Protein AF-A0A8T2NV46-F1 (afdb_monomer)

Mean predicted aligned error: 17.19 Å

Organism: NCBI:txid121402

Secondary structure (DSSP, 8-state):
-----------------------------------HHHHHHS-TT--HHHHHHHHHHS-SSTTTSPPHHHHHTSGGGHHHHHHIIIII-SS-EEETTEEEPPS-SSPPPSS---THHHHT---HHHHHHHHHHHHHHHHHS-PPP----TTSTTHHHHHTSTT--TT-PPPPS----

Sequence (177 aa):
CHRGRLKSPLPPSPGGDSPTRCHQGDAEQARTSPSLPVLYTLSSQATHEAVHLLCRMLVFDPSKRISAKDALAHPYLDEGRLRYHTCMCKCCYTTSSGRVYTSDFEPVTSSKFDDSFEKNLTSVRQVKEIIHQFILEQQKGSRVPLCINPQSAAFKSFISSTVAQPSEMPPSPLVWE

Structure (mmCIF, N/CA/C/O backbone):
data_AF-A0A8T2NV46-F1
#
_entry.id   AF-A0A8T2NV46-F1
#
loop_
_atom_site.group_PDB
_atom_site.id
_atom_site.type_symbol
_atom_site.label_atom_id
_atom_site.label_alt_id
_atom_site.label_comp_id
_atom_site.label_asym_id
_atom_site.label_entity_id
_atom_site.label_seq_id
_atom_site.pdbx_PDB_ins_code
_atom_site.Cartn_x
_atom_site.Cartn_y
_atom_site.Cartn_z
_atom_site.occupancy
_atom_site.B_iso_or_equiv
_atom_site.auth_seq_id
_atom_site.auth_comp_id
_atom_site.auth_asym_id
_atom_site.auth_atom_id
_atom_site.pdbx_PDB_model_num
ATOM 1 N N . CYS A 1 1 ? -12.359 -83.231 -51.077 1.00 36.22 1 CYS A N 1
ATOM 2 C CA . CYS A 1 1 ? -11.796 -84.471 -50.488 1.00 36.22 1 CYS A CA 1
ATOM 3 C C . CYS A 1 1 ? -11.479 -84.256 -49.002 1.00 36.22 1 CYS A C 1
ATOM 5 O O . CYS A 1 1 ? -11.518 -83.112 -48.583 1.00 36.22 1 CYS A O 1
ATOM 7 N N . HIS A 1 2 ? -11.258 -85.341 -48.240 1.00 33.97 2 HIS A N 1
ATOM 8 C CA . HIS A 1 2 ? -10.829 -85.457 -46.820 1.00 33.97 2 HIS A CA 1
ATOM 9 C C . HIS A 1 2 ? -10.775 -84.171 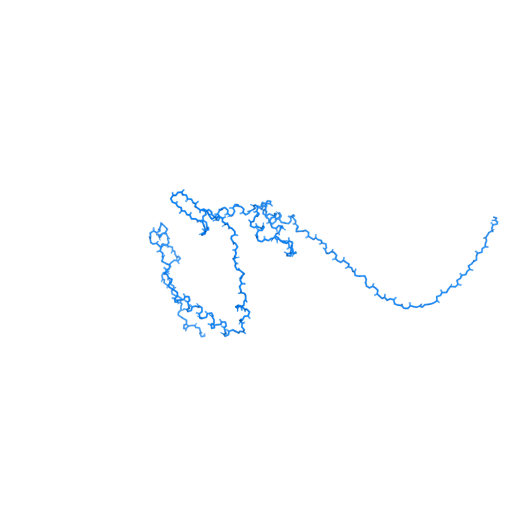-45.956 1.00 33.97 2 HIS A C 1
ATOM 11 O O . HIS A 1 2 ? -9.973 -83.284 -46.207 1.00 33.97 2 HIS A O 1
ATOM 17 N N . ARG A 1 3 ? -11.652 -83.984 -44.956 1.00 34.12 3 ARG A N 1
ATOM 18 C CA . ARG A 1 3 ? -11.739 -84.668 -43.633 1.00 34.12 3 ARG A CA 1
ATOM 19 C C . ARG A 1 3 ? -10.513 -84.476 -42.715 1.00 34.12 3 ARG A C 1
ATOM 21 O O . ARG A 1 3 ? -9.554 -85.230 -42.807 1.00 34.12 3 ARG A O 1
ATOM 28 N N . GLY A 1 4 ? -10.683 -83.613 -41.711 1.00 34.09 4 GLY A N 1
ATOM 29 C CA . GLY A 1 4 ? -10.020 -83.629 -40.397 1.00 34.09 4 GLY A CA 1
ATOM 30 C C . GLY A 1 4 ? -11.022 -83.106 -39.351 1.00 34.09 4 GLY A C 1
ATOM 31 O O . GLY A 1 4 ? -11.813 -82.224 -39.680 1.00 34.09 4 GLY A O 1
ATOM 32 N N . ARG A 1 5 ? -11.115 -83.707 -38.152 1.00 38.19 5 ARG A N 1
ATOM 33 C CA . ARG A 1 5 ? -12.244 -83.485 -37.214 1.00 38.19 5 ARG A CA 1
ATOM 34 C C . ARG A 1 5 ? -11.889 -83.854 -35.770 1.00 38.19 5 ARG A C 1
ATOM 36 O O . ARG A 1 5 ? -11.514 -84.999 -35.566 1.00 38.19 5 ARG A O 1
ATOM 43 N N . LEU A 1 6 ? -12.160 -82.964 -34.806 1.00 35.12 6 LEU A N 1
ATOM 44 C CA . LEU A 1 6 ? -12.569 -83.201 -33.396 1.00 35.12 6 LEU A CA 1
ATOM 45 C C . LEU A 1 6 ? -12.915 -81.809 -32.799 1.00 35.12 6 LEU A C 1
ATOM 47 O O . LEU A 1 6 ? -12.126 -80.891 -32.970 1.00 35.12 6 LEU A O 1
ATOM 51 N N . LYS A 1 7 ? -14.162 -81.482 -32.418 1.00 36.31 7 LYS A N 1
ATOM 52 C CA . LYS A 1 7 ? -14.981 -81.841 -31.227 1.00 36.31 7 LYS A CA 1
ATOM 53 C C . LYS A 1 7 ? -14.588 -81.097 -29.928 1.00 36.31 7 LYS A C 1
ATOM 55 O O . LYS A 1 7 ? -13.436 -81.123 -29.527 1.00 36.31 7 LYS A O 1
ATOM 60 N N . SER A 1 8 ? -15.586 -80.468 -29.297 1.00 38.41 8 SER A N 1
ATOM 61 C CA . SER A 1 8 ? -15.529 -79.654 -28.064 1.00 38.41 8 SER A CA 1
ATOM 62 C C . SER A 1 8 ? -15.720 -80.476 -26.773 1.00 38.41 8 SER A C 1
ATOM 64 O O . SER A 1 8 ? -16.004 -81.677 -26.859 1.00 38.41 8 SER A O 1
ATOM 66 N N . PRO A 1 9 ? -15.574 -79.849 -25.583 1.00 39.12 9 PRO A N 1
ATOM 67 C CA . PRO A 1 9 ? -16.783 -79.543 -24.790 1.00 39.12 9 PRO A CA 1
ATOM 68 C C . PRO A 1 9 ? -16.776 -78.207 -23.989 1.00 39.12 9 PRO A C 1
ATOM 70 O O . PRO A 1 9 ? -15.775 -77.504 -23.913 1.00 39.12 9 PRO A O 1
ATOM 73 N N . LEU A 1 10 ? -17.938 -77.904 -23.391 1.00 33.34 10 LEU A N 1
ATOM 74 C CA . LEU A 1 10 ? -18.279 -76.884 -22.367 1.00 33.34 10 LEU A CA 1
ATOM 75 C C . LEU A 1 10 ? -18.816 -77.626 -21.105 1.00 33.34 10 LEU A C 1
ATOM 77 O O . LEU A 1 10 ? -18.997 -78.844 -21.205 1.00 33.34 10 LEU A O 1
ATOM 81 N N . PRO A 1 11 ? -19.191 -76.972 -19.974 1.00 50.59 11 PRO A N 1
ATOM 82 C CA . PRO A 1 11 ? -19.064 -75.557 -19.594 1.00 50.59 11 PRO A CA 1
ATOM 83 C C . PRO A 1 11 ? -17.922 -75.399 -18.544 1.00 50.59 11 PRO A C 1
ATOM 85 O O . PRO A 1 11 ? -16.821 -75.735 -18.979 1.00 50.59 11 PRO A O 1
ATOM 88 N N . PRO A 1 12 ? -18.029 -74.971 -17.248 1.00 40.09 12 PRO A N 1
ATOM 89 C CA . PRO A 1 12 ? -19.144 -74.508 -16.393 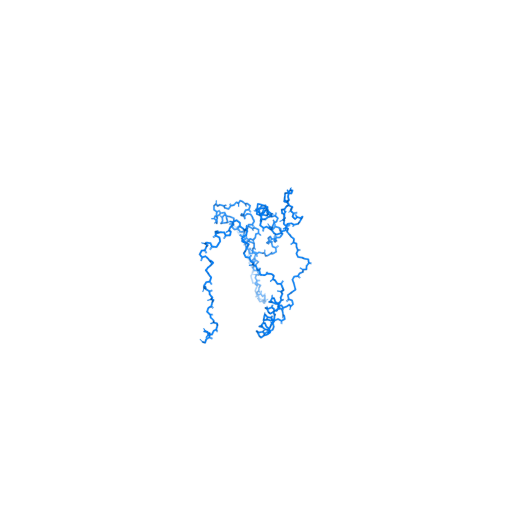1.00 40.09 12 PRO A CA 1
ATOM 90 C C . PRO A 1 12 ? -19.064 -73.017 -15.955 1.00 40.09 12 PRO A C 1
ATOM 92 O O . PRO A 1 12 ? -18.179 -72.261 -16.344 1.00 40.09 12 PRO A O 1
ATOM 95 N N . SER A 1 13 ? -19.993 -72.606 -15.088 1.00 39.19 13 SER A N 1
ATOM 96 C CA . SER A 1 13 ? -19.893 -71.485 -14.126 1.00 39.19 13 SER A CA 1
ATOM 97 C C . SER A 1 13 ? -20.566 -71.958 -12.823 1.00 39.19 13 SER A C 1
ATOM 99 O O . SER A 1 13 ? -21.438 -72.828 -12.933 1.00 39.19 13 SER A O 1
ATOM 101 N N . PRO A 1 14 ? -20.190 -71.485 -11.610 1.00 43.75 14 PRO A N 1
ATOM 102 C CA . PRO A 1 14 ? -20.879 -70.296 -11.060 1.00 43.75 14 PRO A CA 1
ATOM 103 C C . PRO A 1 14 ? -20.135 -69.460 -9.973 1.00 43.75 14 PRO A C 1
ATOM 105 O O . PRO A 1 14 ? -19.304 -69.981 -9.240 1.00 43.75 14 PRO A O 1
ATOM 108 N N . GLY A 1 15 ? -20.598 -68.215 -9.765 1.00 31.98 15 GLY A N 1
ATOM 109 C CA . GLY A 1 15 ? -20.661 -67.533 -8.449 1.00 31.98 15 GLY A CA 1
ATOM 110 C C . GLY A 1 15 ? -19.387 -66.898 -7.851 1.00 31.98 15 GLY A C 1
ATOM 111 O O . GLY A 1 15 ? -18.283 -67.388 -8.053 1.00 31.98 15 GLY A O 1
ATOM 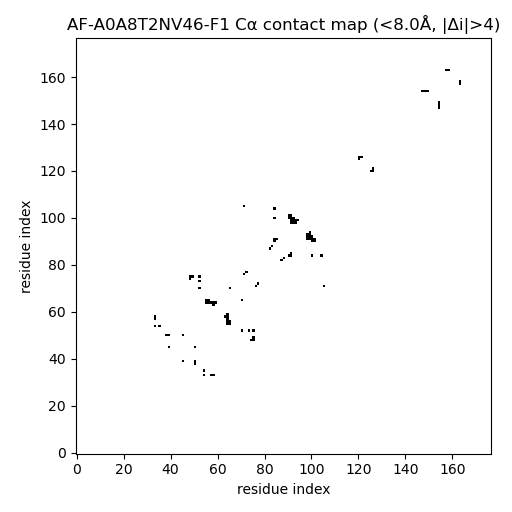112 N N . GLY A 1 16 ? -19.565 -65.827 -7.057 1.00 30.75 16 GLY A N 1
ATOM 113 C CA . GLY A 1 16 ? -18.518 -65.234 -6.199 1.00 30.75 16 GLY A CA 1
ATOM 114 C C . GLY A 1 16 ? -18.445 -63.697 -6.227 1.00 30.75 16 GLY A C 1
ATOM 115 O O . GLY A 1 16 ? -17.884 -63.124 -7.151 1.00 30.75 16 GLY A O 1
ATOM 116 N N . ASP A 1 17 ? -19.005 -63.055 -5.201 1.00 30.59 17 ASP A N 1
ATOM 117 C CA . ASP A 1 17 ? -19.175 -61.607 -4.974 1.00 30.59 17 ASP A CA 1
ATOM 118 C C . ASP A 1 17 ? -17.956 -60.654 -5.084 1.00 30.59 17 ASP A C 1
ATOM 120 O O . ASP A 1 17 ? -16.801 -61.043 -4.928 1.00 30.59 17 ASP A O 1
ATOM 124 N N . SER A 1 18 ? -18.292 -59.349 -5.092 1.00 37.25 18 SER A N 1
ATOM 125 C CA . SER A 1 18 ? -17.474 -58.174 -4.697 1.00 37.25 18 SER A CA 1
ATOM 126 C C . SER A 1 18 ? -16.577 -57.504 -5.762 1.00 37.25 18 SER A C 1
ATOM 128 O O . SER A 1 18 ? -16.035 -58.163 -6.642 1.00 37.25 18 SER A O 1
ATOM 130 N N . PRO A 1 19 ? -16.281 -56.192 -5.616 1.00 44.31 19 PRO A N 1
ATOM 131 C CA . PRO A 1 19 ? -17.233 -55.118 -5.309 1.00 44.31 19 PRO A CA 1
ATOM 132 C C . PRO A 1 19 ? -17.077 -53.899 -6.252 1.00 44.31 19 PRO A C 1
ATOM 134 O O . PRO A 1 19 ? -16.112 -53.775 -7.006 1.00 44.31 19 PRO A O 1
ATOM 137 N N . THR A 1 20 ? -18.009 -52.944 -6.173 1.00 46.88 20 THR A N 1
ATOM 138 C CA . THR A 1 20 ? -17.997 -51.699 -6.961 1.00 46.88 20 THR A CA 1
ATOM 139 C C . THR A 1 20 ? -16.731 -50.865 -6.730 1.00 46.88 20 THR A C 1
ATOM 141 O O . THR A 1 20 ? -16.624 -50.148 -5.735 1.00 46.88 20 THR A O 1
ATOM 144 N N . ARG A 1 21 ? -15.791 -50.879 -7.684 1.00 34.72 21 ARG A N 1
ATOM 145 C CA . ARG A 1 21 ? -14.688 -49.910 -7.718 1.00 34.72 21 ARG A CA 1
ATOM 146 C C . ARG A 1 21 ? -15.116 -48.668 -8.493 1.00 34.72 21 ARG A C 1
ATOM 148 O O . ARG A 1 21 ? -14.984 -48.613 -9.714 1.00 34.72 21 ARG A O 1
ATOM 155 N N . CYS A 1 22 ? -15.592 -47.653 -7.776 1.00 37.00 22 CYS A N 1
ATOM 156 C CA . CYS A 1 22 ? -15.688 -46.307 -8.331 1.00 37.00 22 CYS A CA 1
ATOM 157 C C . CYS A 1 22 ? -14.292 -45.883 -8.801 1.00 37.00 22 CYS A C 1
ATOM 159 O O . CYS A 1 22 ? -13.372 -45.767 -7.990 1.00 37.00 22 CYS A O 1
ATOM 161 N N . HIS A 1 23 ? -14.117 -45.680 -10.105 1.00 41.66 23 HIS A N 1
ATOM 162 C CA . HIS A 1 23 ? -12.911 -45.038 -10.604 1.00 41.66 23 HIS A CA 1
ATOM 163 C C . HIS A 1 23 ? -12.969 -43.570 -10.192 1.00 41.66 23 HIS A C 1
ATOM 165 O O . HIS A 1 23 ? -13.811 -42.818 -10.683 1.00 41.66 23 HIS A O 1
ATOM 171 N N . GLN A 1 24 ? -12.085 -43.181 -9.272 1.00 34.81 24 GLN A N 1
ATOM 172 C CA . GLN A 1 24 ? -11.799 -41.779 -9.010 1.00 34.81 24 GLN A CA 1
ATOM 173 C C . GLN A 1 24 ? -11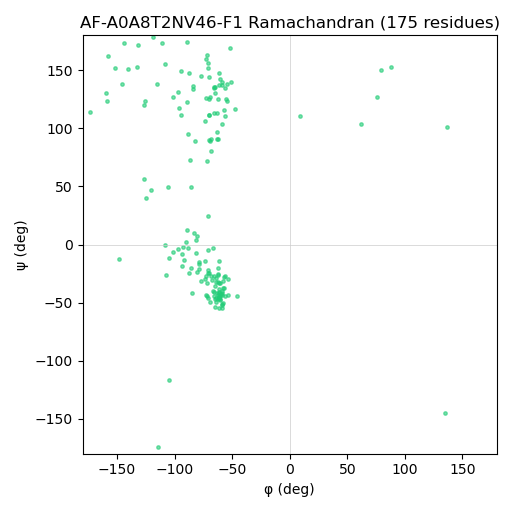.363 -41.167 -10.346 1.00 34.81 24 GLN A C 1
ATOM 175 O O . GLN A 1 24 ? -10.330 -41.541 -10.896 1.00 34.81 24 GLN A O 1
ATOM 180 N N . GLY A 1 25 ? -12.192 -40.293 -10.912 1.00 32.59 25 GLY A N 1
ATOM 181 C CA . GLY A 1 25 ? -11.778 -39.484 -12.044 1.00 32.59 25 GLY A CA 1
ATOM 182 C C . GLY A 1 25 ? -10.831 -38.420 -11.519 1.00 32.59 25 GLY A C 1
ATOM 183 O O . GLY A 1 25 ? -11.291 -37.490 -10.856 1.00 32.59 25 GLY A O 1
ATOM 184 N N . ASP A 1 26 ? -9.535 -38.564 -11.792 1.00 36.78 26 ASP A N 1
ATOM 185 C CA . ASP A 1 26 ? -8.546 -37.523 -11.529 1.00 36.78 26 ASP A CA 1
ATOM 186 C C . ASP A 1 26 ? -8.875 -36.297 -12.384 1.00 36.78 26 ASP A C 1
ATOM 188 O O . ASP A 1 26 ? -8.451 -36.156 -13.532 1.00 36.78 26 ASP A O 1
ATOM 192 N N . ALA A 1 27 ? -9.676 -35.403 -11.811 1.00 40.56 27 ALA A N 1
ATOM 193 C CA . ALA A 1 27 ? -9.950 -34.094 -12.361 1.00 40.56 27 ALA A CA 1
ATOM 194 C C . ALA A 1 27 ? -8.701 -33.216 -12.194 1.00 40.56 27 ALA A C 1
ATOM 196 O O . ALA A 1 27 ? -8.692 -32.289 -11.382 1.00 40.56 27 ALA A O 1
ATOM 197 N N . GLU A 1 28 ? -7.642 -33.488 -12.973 1.00 41.38 28 GLU A N 1
ATOM 198 C CA . GLU A 1 28 ? -6.611 -32.482 -13.238 1.00 41.38 28 GLU A CA 1
ATOM 199 C C . GLU A 1 28 ? -7.296 -31.327 -13.971 1.00 41.38 28 GLU A C 1
ATOM 201 O O . GLU A 1 28 ? -7.472 -31.319 -15.191 1.00 41.38 28 GLU A O 1
ATOM 206 N N . GLN A 1 29 ? -7.777 -30.378 -13.170 1.00 47.56 29 GLN A N 1
ATOM 207 C CA . GLN A 1 29 ? -8.633 -29.308 -13.631 1.00 47.56 29 GLN A CA 1
ATOM 208 C C . GLN A 1 29 ? -7.854 -28.459 -14.629 1.00 47.56 29 GLN A C 1
ATOM 210 O O . GLN A 1 29 ? -6.855 -27.825 -14.277 1.00 47.56 29 GLN A O 1
ATOM 215 N N . ALA A 1 30 ? -8.306 -28.513 -15.888 1.00 40.22 30 ALA A N 1
ATOM 216 C CA . ALA A 1 30 ? -7.604 -27.965 -17.037 1.00 40.22 30 ALA A CA 1
ATOM 217 C C . ALA A 1 30 ? -7.122 -26.547 -16.729 1.00 40.22 30 ALA A C 1
ATOM 219 O O . ALA A 1 30 ? -7.922 -25.653 -16.445 1.00 40.22 30 ALA A O 1
ATOM 220 N N . ARG A 1 31 ? -5.796 -26.368 -16.736 1.00 51.34 31 ARG A N 1
ATOM 221 C CA . ARG A 1 31 ? -5.144 -25.140 -16.281 1.00 51.34 31 ARG A CA 1
ATOM 222 C C . ARG A 1 31 ? -5.478 -24.015 -17.253 1.00 51.34 31 ARG A C 1
ATOM 224 O O . ARG A 1 31 ? -4.759 -23.804 -18.227 1.00 51.34 31 ARG A O 1
ATOM 231 N N . THR A 1 32 ? -6.559 -23.289 -16.979 1.00 50.31 32 THR A N 1
ATOM 232 C CA . THR A 1 32 ? -6.874 -22.038 -17.660 1.00 50.31 32 THR A CA 1
ATOM 233 C C . THR A 1 32 ? -5.761 -21.053 -17.337 1.00 50.31 32 THR A C 1
ATOM 235 O O . THR A 1 32 ? -5.759 -20.415 -16.280 1.00 50.31 32 THR A O 1
ATOM 238 N N . SER A 1 33 ? -4.790 -20.946 -18.241 1.00 53.25 33 SER A N 1
ATOM 239 C CA . SER A 1 33 ? -3.930 -19.774 -18.302 1.00 53.25 33 SER A CA 1
ATOM 240 C C . SER A 1 33 ? -4.829 -18.531 -18.329 1.00 53.25 33 SER A C 1
ATOM 242 O O . SER A 1 33 ? -5.882 -18.565 -18.978 1.00 53.25 33 SER A O 1
ATOM 244 N N . PRO A 1 34 ? -4.469 -17.440 -17.624 1.00 57.03 34 PRO A N 1
ATOM 245 C CA . PRO A 1 34 ? -5.191 -16.186 -17.782 1.00 57.03 34 PRO A CA 1
ATOM 246 C C . PRO A 1 34 ? -5.181 -15.860 -19.273 1.00 57.03 34 PRO A C 1
ATOM 248 O O . PRO A 1 34 ? -4.122 -15.871 -19.903 1.00 57.03 34 PRO A O 1
ATOM 251 N N . SER A 1 35 ? -6.363 -15.684 -19.861 1.00 62.19 35 SER A N 1
ATOM 252 C CA . SER A 1 35 ? -6.529 -15.651 -21.312 1.00 62.19 35 SER A CA 1
ATOM 253 C C . SER A 1 35 ? -5.894 -14.384 -21.881 1.00 62.19 35 SER A C 1
ATOM 255 O O . SER A 1 35 ? -6.558 -13.357 -22.008 1.00 62.19 35 SER A O 1
ATOM 257 N N . LEU A 1 36 ? -4.601 -14.469 -22.211 1.00 66.56 36 LEU A N 1
ATOM 258 C CA . LEU A 1 36 ? -3.759 -13.361 -22.668 1.00 66.56 36 LEU A CA 1
ATOM 259 C C . LEU A 1 36 ? -4.434 -12.487 -23.741 1.00 66.56 36 LEU A C 1
ATOM 261 O O . LEU A 1 36 ? -4.415 -11.268 -23.567 1.00 66.56 36 LEU A O 1
ATOM 265 N N . PRO A 1 37 ? -5.114 -13.037 -24.775 1.00 66.44 37 PRO A N 1
ATOM 266 C CA . PRO A 1 37 ? -5.827 -12.213 -25.750 1.00 66.44 37 PRO A CA 1
ATOM 267 C C . PRO A 1 37 ? -6.894 -11.306 -25.124 1.00 66.44 37 PRO A C 1
ATOM 269 O O . PRO A 1 37 ? -7.024 -10.158 -25.533 1.00 66.44 37 PRO A O 1
ATOM 272 N N . VAL A 1 38 ? -7.617 -11.774 -24.099 1.00 71.94 38 VAL A N 1
ATOM 273 C CA . VAL A 1 38 ? -8.627 -10.967 -23.392 1.00 71.94 38 VAL A CA 1
ATOM 274 C C . VAL A 1 38 ? -7.959 -9.813 -22.653 1.00 71.94 38 VAL A C 1
ATOM 276 O O . VAL A 1 38 ? -8.423 -8.689 -22.777 1.00 71.94 38 VAL A O 1
ATOM 279 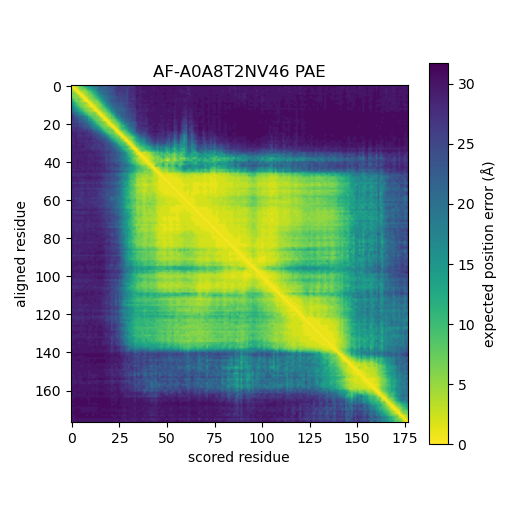N N . LEU A 1 39 ? -6.843 -10.047 -21.954 1.00 70.12 39 LEU A N 1
ATOM 280 C CA . LEU A 1 39 ? -6.145 -8.990 -21.210 1.00 70.12 39 LEU A CA 1
ATOM 281 C C . LEU A 1 39 ? -5.565 -7.902 -22.130 1.00 70.12 39 LEU A C 1
ATOM 283 O O . LEU A 1 39 ? -5.648 -6.728 -21.782 1.00 70.12 39 LEU A O 1
ATOM 287 N N . TYR A 1 40 ? -5.076 -8.257 -23.325 1.00 68.94 40 TYR A N 1
ATOM 288 C CA . TYR A 1 40 ? -4.725 -7.270 -24.361 1.00 68.94 40 TYR A CA 1
ATOM 289 C C . TYR A 1 40 ? -5.955 -6.594 -25.000 1.00 68.94 40 TYR A C 1
ATOM 291 O O . TYR A 1 40 ? -5.853 -5.471 -25.483 1.00 68.94 40 TYR A O 1
ATOM 299 N N . THR A 1 41 ? -7.127 -7.237 -24.979 1.00 71.62 41 THR A N 1
ATOM 300 C CA . THR A 1 41 ? -8.393 -6.663 -25.479 1.00 71.62 41 THR A CA 1
ATOM 301 C C . THR A 1 41 ? -9.054 -5.715 -24.466 1.00 71.62 41 THR A C 1
ATOM 303 O O . THR A 1 41 ? -9.800 -4.827 -24.870 1.00 71.62 41 THR A O 1
ATOM 306 N N . LEU A 1 42 ? -8.767 -5.844 -23.160 1.00 65.44 42 LEU A N 1
ATOM 307 C CA . LEU A 1 42 ? -9.333 -4.975 -22.113 1.00 65.44 42 LEU A CA 1
ATOM 308 C C . LEU A 1 42 ? -8.940 -3.495 -22.260 1.00 65.44 42 LEU A C 1
ATOM 310 O O . LEU A 1 42 ? -9.672 -2.628 -21.787 1.00 65.44 42 LEU A O 1
ATOM 314 N N . SER A 1 43 ? -7.802 -3.189 -22.890 1.00 65.44 43 SER A N 1
ATOM 315 C CA . SER A 1 43 ? -7.445 -1.821 -23.276 1.00 65.44 43 SER A CA 1
ATOM 316 C C . SER A 1 43 ? -6.403 -1.814 -24.389 1.00 65.44 43 SER A C 1
ATOM 318 O O . SER A 1 43 ? -5.286 -2.296 -24.210 1.00 65.44 43 SER A O 1
ATOM 320 N N . SER A 1 44 ? -6.727 -1.150 -25.500 1.00 67.31 44 SER A N 1
ATOM 321 C CA . SER A 1 44 ? -5.796 -0.859 -26.600 1.00 67.31 44 SER A CA 1
ATOM 322 C C . SER A 1 44 ? -4.665 0.114 -26.225 1.00 67.31 44 SER A C 1
ATOM 324 O O . SER A 1 44 ? -3.801 0.391 -27.052 1.00 67.31 44 SER A O 1
ATOM 326 N N . GLN A 1 45 ? -4.665 0.633 -24.992 1.00 75.81 45 GLN A N 1
ATOM 327 C CA . GLN A 1 45 ? -3.630 1.506 -24.429 1.00 75.81 45 GLN A CA 1
ATOM 328 C C . GLN A 1 45 ? -2.776 0.805 -23.354 1.00 75.81 45 GLN A C 1
ATOM 330 O O . GLN A 1 45 ? -1.876 1.426 -22.792 1.00 75.81 45 GLN A O 1
ATOM 335 N N . ALA A 1 46 ? -3.045 -0.467 -23.029 1.00 79.38 46 ALA A N 1
ATOM 336 C CA . ALA A 1 46 ? -2.263 -1.200 -22.036 1.00 79.38 46 ALA A CA 1
ATOM 337 C C . ALA A 1 46 ? -0.875 -1.574 -22.585 1.00 79.38 46 ALA A C 1
ATOM 339 O O . ALA A 1 46 ? -0.760 -2.218 -23.629 1.00 79.38 46 ALA A O 1
ATOM 340 N N . THR A 1 47 ? 0.186 -1.203 -21.864 1.00 88.44 47 THR A N 1
ATOM 341 C CA . THR A 1 47 ? 1.557 -1.574 -22.240 1.00 88.44 47 THR A CA 1
ATOM 342 C C . THR A 1 47 ? 1.816 -3.066 -22.000 1.00 88.44 47 THR A C 1
ATOM 344 O O . THR A 1 47 ? 1.088 -3.738 -21.259 1.00 88.44 47 THR A O 1
ATOM 347 N N . HIS A 1 48 ? 2.873 -3.611 -22.607 1.00 89.75 48 HIS A N 1
ATOM 348 C CA . HIS A 1 48 ? 3.229 -5.019 -22.421 1.00 89.75 48 HIS A CA 1
ATOM 349 C C . HIS A 1 48 ? 3.558 -5.333 -20.950 1.00 89.75 48 HIS A C 1
ATOM 351 O O . HIS A 1 48 ? 3.148 -6.369 -20.426 1.00 89.75 48 HIS A O 1
ATOM 357 N N . GLU A 1 49 ? 4.230 -4.411 -20.261 1.00 92.06 49 GLU A N 1
ATOM 358 C CA . GLU A 1 49 ? 4.577 -4.501 -18.842 1.00 92.06 49 GLU A CA 1
ATOM 359 C C . GLU A 1 49 ? 3.321 -4.457 -17.962 1.00 92.06 49 GLU A C 1
ATOM 361 O O . GLU A 1 49 ? 3.218 -5.244 -17.020 1.00 92.06 49 GLU A O 1
ATOM 366 N N . ALA A 1 50 ? 2.341 -3.608 -18.303 1.00 92.38 50 ALA A N 1
ATOM 367 C CA . ALA A 1 50 ? 1.054 -3.531 -17.612 1.00 92.38 50 ALA A CA 1
ATOM 368 C C . ALA A 1 50 ? 0.316 -4.878 -17.662 1.00 92.38 50 ALA A C 1
ATOM 370 O O . ALA A 1 50 ? -0.082 -5.423 -16.630 1.00 92.38 50 ALA A O 1
ATOM 371 N N . VAL A 1 51 ? 0.185 -5.453 -18.864 1.00 91.25 51 VAL A N 1
ATOM 372 C CA . VAL A 1 51 ? -0.479 -6.750 -19.059 1.00 91.25 51 VAL A CA 1
ATOM 373 C C . VAL A 1 51 ? 0.308 -7.873 -18.382 1.00 91.25 51 VAL A C 1
ATOM 375 O O . VAL A 1 51 ? -0.294 -8.713 -17.716 1.00 91.25 51 VAL A O 1
ATOM 378 N N . HIS A 1 52 ? 1.642 -7.871 -18.462 1.00 92.56 52 HIS A N 1
ATOM 379 C CA . HIS A 1 52 ? 2.479 -8.860 -17.780 1.00 92.56 52 HIS A CA 1
ATOM 380 C C . HIS A 1 52 ? 2.323 -8.808 -16.248 1.00 92.56 52 HIS A C 1
ATOM 382 O O . HIS A 1 52 ? 2.204 -9.861 -15.615 1.00 92.56 52 HIS A O 1
ATOM 388 N N . LEU A 1 53 ? 2.261 -7.616 -15.641 1.00 94.56 53 LEU A N 1
ATOM 389 C CA . LEU A 1 53 ? 2.004 -7.478 -14.204 1.00 94.56 53 LEU A CA 1
ATOM 390 C C . LEU A 1 53 ? 0.607 -7.997 -13.832 1.00 94.56 53 LEU A C 1
ATOM 392 O O . LEU A 1 53 ? 0.479 -8.794 -12.900 1.00 94.56 53 LEU A O 1
ATOM 396 N N . LEU A 1 54 ? -0.423 -7.627 -14.603 1.00 93.38 54 LEU A N 1
ATOM 397 C CA . LEU A 1 54 ? -1.790 -8.120 -14.409 1.00 93.38 54 LEU A CA 1
ATOM 398 C C . LEU A 1 54 ? -1.872 -9.650 -14.510 1.00 93.38 54 LEU A C 1
ATOM 400 O O . LEU A 1 54 ? -2.521 -10.270 -13.673 1.00 93.38 54 LEU A O 1
ATOM 404 N N . CYS A 1 55 ? -1.155 -10.283 -15.443 1.00 92.12 55 CYS A N 1
ATOM 405 C CA . CYS A 1 55 ? -1.091 -11.748 -15.549 1.00 92.12 55 CYS A CA 1
ATOM 406 C C . CYS A 1 55 ? -0.522 -12.420 -14.291 1.00 92.12 55 CYS A C 1
ATOM 408 O O . CYS A 1 55 ? -0.928 -13.529 -13.952 1.00 92.12 55 CYS A O 1
ATOM 410 N N . ARG A 1 56 ? 0.415 -11.761 -13.594 1.00 94.06 56 ARG A N 1
ATOM 411 C CA . ARG A 1 56 ? 1.021 -12.271 -12.354 1.00 94.06 56 ARG A CA 1
ATOM 412 C C . ARG A 1 56 ? 0.202 -11.934 -11.097 1.00 94.06 56 ARG A C 1
ATOM 414 O O . ARG A 1 56 ? 0.346 -12.618 -10.083 1.00 94.06 56 ARG A O 1
ATOM 421 N N . MET A 1 57 ? -0.671 -10.925 -11.156 1.00 95.56 57 MET A N 1
ATOM 422 C CA . MET A 1 57 ? -1.629 -10.576 -10.095 1.00 95.56 57 MET A CA 1
ATOM 423 C C . MET A 1 57 ? -2.931 -11.390 -10.168 1.00 95.56 57 MET A C 1
ATOM 425 O O . MET A 1 57 ? -3.431 -11.849 -9.143 1.00 95.56 57 MET A O 1
ATOM 429 N N . LEU A 1 58 ? -3.479 -11.601 -11.366 1.00 93.50 58 LEU A N 1
ATOM 430 C CA . LEU A 1 58 ? -4.775 -12.250 -11.604 1.00 93.50 58 LEU A CA 1
ATOM 431 C C . LEU A 1 58 ? -4.652 -13.784 -11.665 1.00 93.50 58 LEU A C 1
ATOM 433 O O . LEU A 1 58 ? -5.141 -14.442 -12.581 1.00 93.50 58 LEU A O 1
ATOM 437 N N . VAL A 1 59 ? -3.976 -14.354 -10.666 1.00 93.06 59 VAL A N 1
ATOM 438 C CA . VAL A 1 59 ? -3.753 -15.799 -10.515 1.00 93.06 59 VAL A CA 1
ATOM 439 C C . VAL A 1 59 ? -4.721 -16.362 -9.473 1.00 93.06 59 VAL A C 1
ATOM 441 O O . VAL 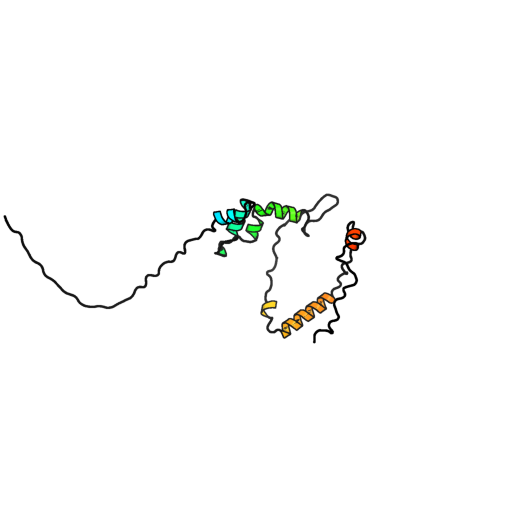A 1 59 ? -4.780 -15.855 -8.349 1.00 93.06 59 VAL A O 1
ATOM 444 N N . PHE A 1 60 ? -5.468 -17.413 -9.833 1.00 91.50 60 PHE A N 1
ATOM 445 C CA . PHE A 1 60 ? -6.413 -18.095 -8.935 1.00 91.50 60 PHE A CA 1
ATOM 446 C C . PHE A 1 60 ? -5.728 -18.652 -7.684 1.00 91.50 60 PHE A C 1
ATOM 448 O O . PHE A 1 60 ? -6.150 -18.352 -6.571 1.00 91.50 60 PHE A O 1
ATOM 455 N N . ASP A 1 61 ? -4.655 -19.421 -7.879 1.00 95.25 61 ASP A N 1
ATOM 456 C CA . ASP A 1 61 ? -3.824 -19.982 -6.813 1.00 95.25 61 ASP A CA 1
ATOM 457 C C . ASP A 1 61 ? -3.094 -18.856 -6.046 1.00 95.25 61 ASP A C 1
ATOM 459 O O . ASP A 1 61 ? -2.216 -18.202 -6.624 1.00 95.25 61 ASP A O 1
ATOM 463 N N . PRO A 1 62 ? -3.412 -18.617 -4.756 1.00 96.50 62 PRO A N 1
ATOM 464 C CA . PRO A 1 62 ? -2.795 -17.542 -3.982 1.00 96.50 62 PRO A CA 1
ATOM 465 C C . PRO A 1 62 ? -1.288 -17.731 -3.779 1.00 96.50 62 PRO A C 1
ATOM 467 O O . PRO A 1 62 ? -0.566 -16.744 -3.686 1.00 96.50 62 PRO A O 1
ATOM 470 N N . SER A 1 63 ? -0.799 -18.975 -3.749 1.00 96.25 63 SER A N 1
ATOM 471 C CA . SER A 1 63 ? 0.621 -19.306 -3.574 1.00 96.25 63 SER A CA 1
ATOM 472 C C . SER A 1 63 ? 1.442 -19.132 -4.855 1.00 96.25 63 SER A C 1
ATOM 474 O O . SER A 1 63 ? 2.668 -19.098 -4.788 1.00 96.25 63 SER A O 1
ATOM 476 N N . LYS A 1 64 ? 0.787 -19.008 -6.019 1.00 94.56 64 LYS A N 1
ATOM 477 C CA . LYS A 1 64 ? 1.423 -18.674 -7.309 1.00 94.56 64 LYS A CA 1
ATOM 478 C C . LYS A 1 64 ? 1.240 -17.207 -7.718 1.00 94.56 64 LYS A C 1
ATOM 480 O O . LYS A 1 64 ? 1.814 -16.778 -8.720 1.00 94.56 64 LYS A O 1
ATOM 485 N N . ARG A 1 65 ? 0.438 -16.438 -6.976 1.00 97.62 65 ARG A N 1
ATOM 486 C CA . ARG A 1 65 ? 0.236 -15.001 -7.197 1.00 97.62 65 ARG A CA 1
ATOM 487 C C . ARG A 1 65 ? 1.496 -14.220 -6.815 1.00 97.62 65 ARG A C 1
ATOM 489 O O . ARG A 1 65 ? 2.181 -14.567 -5.857 1.00 97.62 65 ARG A O 1
ATOM 496 N N . ILE A 1 66 ? 1.799 -13.156 -7.556 1.00 97.81 66 ILE A N 1
ATOM 497 C CA . ILE A 1 66 ? 2.916 -12.256 -7.240 1.00 97.81 66 ILE A CA 1
ATOM 498 C C . ILE A 1 66 ? 2.752 -11.628 -5.848 1.00 97.81 66 ILE A C 1
ATOM 500 O O . ILE A 1 66 ? 1.653 -11.204 -5.482 1.00 97.81 66 ILE A O 1
ATOM 504 N N . SER A 1 67 ? 3.836 -11.556 -5.069 1.00 97.75 67 SER A N 1
ATOM 505 C CA . SER A 1 67 ? 3.807 -10.853 -3.784 1.00 97.75 67 SER A CA 1
ATOM 506 C C . SER A 1 67 ? 3.766 -9.336 -3.996 1.00 97.75 67 SER A C 1
ATOM 508 O O . SER A 1 67 ? 4.181 -8.835 -5.042 1.00 97.75 67 SER A O 1
ATOM 510 N N . ALA A 1 68 ? 3.321 -8.580 -2.987 1.00 96.31 68 ALA A N 1
ATOM 511 C CA . ALA A 1 68 ? 3.358 -7.117 -3.042 1.00 96.31 68 ALA A CA 1
ATOM 512 C C . ALA A 1 68 ? 4.784 -6.583 -3.286 1.00 96.31 68 ALA A C 1
ATOM 514 O O . ALA A 1 68 ? 4.959 -5.656 -4.068 1.00 96.31 68 ALA A O 1
ATOM 515 N N . LYS A 1 69 ? 5.808 -7.220 -2.698 1.00 95.44 69 LYS A N 1
ATOM 516 C CA . LYS A 1 69 ? 7.221 -6.860 -2.888 1.00 95.44 69 LYS A CA 1
ATOM 517 C C . LYS A 1 69 ? 7.684 -7.074 -4.332 1.00 95.44 69 LYS A C 1
ATOM 519 O O . LYS A 1 69 ? 8.302 -6.190 -4.915 1.00 95.44 69 LYS A O 1
ATOM 524 N N . ASP A 1 70 ? 7.361 -8.224 -4.921 1.00 96.81 70 ASP A N 1
ATOM 525 C CA . ASP A 1 70 ? 7.760 -8.545 -6.300 1.00 96.81 70 ASP A CA 1
ATOM 526 C C . ASP A 1 70 ? 6.961 -7.735 -7.333 1.00 96.81 70 ASP A C 1
ATOM 528 O O . ASP A 1 70 ? 7.447 -7.481 -8.433 1.00 96.81 70 ASP A O 1
ATOM 532 N N . ALA A 1 71 ? 5.735 -7.327 -6.985 1.00 97.12 71 ALA A N 1
ATOM 533 C CA . ALA A 1 71 ? 4.921 -6.418 -7.782 1.00 97.12 71 ALA A CA 1
ATOM 534 C C . ALA A 1 71 ? 5.465 -4.985 -7.739 1.00 97.12 71 ALA A C 1
ATOM 536 O O . ALA A 1 71 ? 5.588 -4.363 -8.789 1.00 97.12 71 ALA A O 1
ATOM 537 N N . LEU A 1 72 ? 5.844 -4.483 -6.558 1.00 95.19 72 LEU A N 1
ATOM 538 C CA . LEU A 1 72 ? 6.497 -3.179 -6.397 1.00 95.19 72 LEU A CA 1
ATOM 539 C C . LEU A 1 72 ? 7.841 -3.121 -7.132 1.00 95.19 72 LEU A C 1
ATOM 541 O O . LEU A 1 72 ? 8.171 -2.081 -7.690 1.00 95.19 72 LEU A O 1
ATOM 545 N N . ALA A 1 73 ? 8.570 -4.236 -7.216 1.00 95.19 73 ALA A N 1
ATOM 546 C CA . ALA A 1 73 ? 9.797 -4.376 -8.005 1.00 95.19 73 ALA A CA 1
ATOM 547 C C . ALA A 1 73 ? 9.573 -4.627 -9.518 1.00 95.19 73 ALA A C 1
ATOM 549 O O . ALA A 1 73 ? 10.527 -4.936 -10.234 1.00 95.19 73 ALA A O 1
ATOM 550 N N . HIS A 1 74 ? 8.337 -4.546 -10.028 1.00 97.50 74 HIS A N 1
ATOM 551 C CA . HIS A 1 74 ? 8.049 -4.772 -11.449 1.00 97.50 74 HIS A CA 1
ATOM 552 C C . HIS A 1 74 ? 8.284 -3.502 -12.291 1.00 97.50 74 HIS A C 1
ATOM 554 O O . HIS A 1 74 ? 7.811 -2.437 -11.884 1.00 97.50 74 HIS A O 1
ATOM 560 N N . PRO A 1 75 ? 8.919 -3.588 -13.484 1.00 96.38 75 PRO A N 1
ATOM 561 C CA . PRO A 1 75 ? 9.266 -2.414 -14.295 1.00 96.38 75 PRO A CA 1
ATOM 562 C C . PRO A 1 75 ? 8.110 -1.460 -14.618 1.00 96.38 75 PRO A C 1
ATOM 564 O O . PRO A 1 75 ? 8.313 -0.253 -14.717 1.00 96.38 75 PRO A O 1
ATOM 567 N N . TYR A 1 76 ? 6.877 -1.972 -14.719 1.00 95.69 76 TYR A N 1
ATOM 568 C CA . TYR A 1 76 ? 5.680 -1.149 -14.931 1.00 95.69 76 TYR A CA 1
ATOM 569 C C . TYR A 1 76 ? 5.488 -0.058 -13.858 1.00 95.69 76 TYR A C 1
ATOM 571 O O . TYR A 1 76 ? 4.890 0.983 -14.130 1.00 95.69 76 TYR A O 1
ATOM 579 N N . LEU A 1 77 ? 5.994 -0.276 -12.639 1.00 95.94 77 LEU A N 1
ATOM 580 C CA . LEU A 1 77 ? 5.864 0.664 -11.527 1.00 95.94 77 LEU A CA 1
ATOM 581 C C . LEU A 1 77 ? 7.080 1.581 -11.334 1.00 95.94 77 LEU A C 1
ATOM 583 O O . LEU A 1 77 ? 6.991 2.480 -10.504 1.00 95.94 77 LEU A O 1
ATOM 587 N N . ASP A 1 78 ? 8.173 1.442 -12.094 1.00 94.19 78 ASP A N 1
ATOM 588 C CA . ASP A 1 78 ? 9.381 2.272 -11.915 1.00 94.19 78 ASP A CA 1
ATOM 589 C C . ASP A 1 78 ? 9.102 3.769 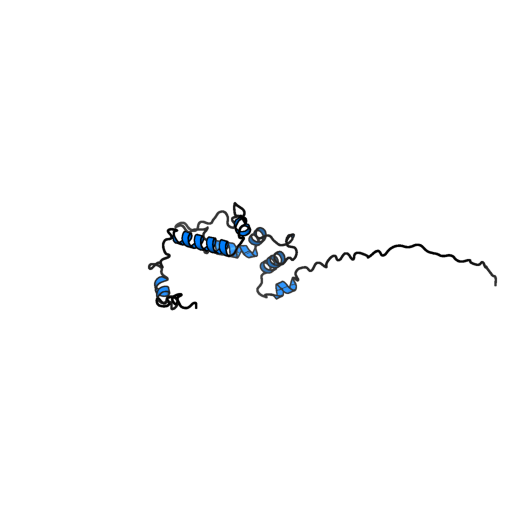-12.141 1.00 94.19 78 ASP A C 1
ATOM 591 O O . ASP A 1 78 ? 9.437 4.610 -11.306 1.00 94.19 78 ASP A O 1
ATOM 595 N N . GLU A 1 79 ? 8.391 4.083 -13.225 1.00 93.19 79 GLU A N 1
ATOM 596 C CA . GLU A 1 79 ? 7.832 5.404 -13.556 1.00 93.19 79 GLU A CA 1
ATOM 597 C C . GLU A 1 79 ? 6.963 5.979 -12.420 1.00 93.19 79 GLU A C 1
ATOM 599 O O . GLU A 1 79 ? 7.052 7.159 -12.067 1.00 93.19 79 GLU A O 1
ATOM 604 N N . GLY A 1 80 ? 6.121 5.129 -11.822 1.00 93.38 80 GLY A N 1
ATOM 605 C CA . GLY A 1 80 ? 5.225 5.497 -10.726 1.00 93.38 80 GLY A CA 1
ATOM 606 C C . GLY A 1 80 ? 5.978 5.759 -9.423 1.00 93.38 80 GLY A C 1
ATOM 607 O O . GLY A 1 80 ? 5.747 6.783 -8.779 1.00 93.38 80 GLY A O 1
ATOM 608 N N . ARG A 1 81 ? 6.919 4.874 -9.070 1.00 94.38 81 ARG A N 1
ATOM 609 C CA . ARG A 1 81 ? 7.787 4.975 -7.891 1.00 94.38 81 ARG A CA 1
ATOM 610 C C . ARG A 1 81 ? 8.631 6.243 -7.968 1.00 94.38 81 ARG A C 1
ATOM 612 O O . ARG A 1 81 ? 8.640 7.023 -7.017 1.00 94.38 81 ARG A O 1
ATOM 619 N N . LEU A 1 82 ? 9.261 6.504 -9.117 1.00 92.81 82 LEU A N 1
ATOM 620 C CA . LEU A 1 82 ? 10.040 7.721 -9.338 1.00 92.81 82 LEU A CA 1
ATOM 621 C C . LEU A 1 82 ? 9.169 8.969 -9.158 1.00 92.81 82 LEU A C 1
ATOM 623 O O . LEU A 1 82 ? 9.481 9.789 -8.299 1.00 92.81 82 LEU A O 1
ATOM 627 N N . ARG A 1 83 ? 8.037 9.092 -9.869 1.00 94.69 83 ARG A N 1
ATOM 628 C CA . ARG A 1 83 ? 7.149 10.267 -9.748 1.00 94.69 83 ARG A CA 1
ATOM 629 C C . ARG A 1 83 ? 6.604 10.461 -8.330 1.00 94.69 83 ARG A C 1
ATOM 631 O O . ARG A 1 83 ? 6.629 11.586 -7.825 1.00 94.69 83 ARG A O 1
ATOM 638 N N . TYR A 1 84 ? 6.188 9.387 -7.656 1.00 95.19 84 TYR A N 1
ATOM 639 C CA . TYR A 1 84 ? 5.757 9.443 -6.258 1.00 95.19 84 TYR A CA 1
ATOM 640 C C . TYR A 1 84 ? 6.872 9.989 -5.358 1.00 95.19 84 TYR A C 1
ATOM 642 O O . TYR A 1 84 ? 6.656 10.957 -4.619 1.00 95.19 84 TYR A O 1
ATOM 650 N N . HIS A 1 85 ? 8.086 9.444 -5.470 1.00 94.62 85 HIS A N 1
ATOM 651 C CA . HIS A 1 85 ? 9.214 9.931 -4.688 1.00 94.62 85 HIS A CA 1
ATOM 652 C C . HIS A 1 85 ? 9.705 11.315 -5.106 1.00 94.62 85 HIS A C 1
ATOM 654 O O . HIS A 1 85 ? 10.253 11.997 -4.247 1.00 94.62 85 HIS A O 1
ATOM 660 N N . THR A 1 86 ? 9.492 11.774 -6.344 1.00 93.75 86 THR A N 1
ATOM 661 C CA . THR A 1 86 ? 9.898 13.102 -6.844 1.00 93.75 86 THR A CA 1
ATOM 662 C C . THR A 1 86 ? 9.068 14.255 -6.270 1.00 93.75 86 THR A C 1
ATOM 664 O O . THR A 1 86 ? 9.634 15.325 -6.047 1.00 93.75 86 THR A O 1
ATOM 667 N N . CYS A 1 87 ? 7.770 14.080 -5.984 1.00 89.19 87 CYS A N 1
ATOM 668 C CA . CYS A 1 87 ? 6.942 15.193 -5.484 1.00 89.19 87 CYS A CA 1
ATOM 669 C C . CYS A 1 87 ? 5.791 14.852 -4.517 1.00 89.19 87 CYS A C 1
ATOM 671 O O . CYS A 1 87 ? 5.264 15.775 -3.900 1.00 89.19 87 CYS A O 1
ATOM 673 N N . MET A 1 88 ? 5.401 13.584 -4.346 1.00 93.69 88 MET A N 1
ATOM 674 C CA . MET A 1 88 ? 4.190 13.209 -3.586 1.00 93.69 88 MET A CA 1
ATOM 675 C C . MET A 1 88 ? 4.481 12.567 -2.221 1.00 93.69 88 MET A C 1
ATOM 677 O O . MET A 1 88 ? 3.657 12.635 -1.309 1.00 93.69 88 MET A O 1
ATOM 681 N N . CYS A 1 89 ? 5.640 11.925 -2.068 1.00 94.25 89 CYS A N 1
ATOM 682 C CA . CYS A 1 89 ? 6.019 11.217 -0.849 1.00 94.25 89 CYS A CA 1
ATOM 683 C C . CYS A 1 89 ? 6.343 12.159 0.328 1.00 94.25 89 CYS A C 1
ATOM 685 O O . CYS A 1 89 ? 6.817 13.278 0.134 1.00 94.25 89 CYS A O 1
ATOM 687 N N . LYS A 1 90 ? 6.220 11.652 1.563 1.00 92.94 90 LYS A N 1
ATOM 688 C CA . LYS A 1 90 ? 6.673 12.344 2.790 1.00 92.94 90 LYS A CA 1
ATOM 689 C C . LYS A 1 90 ? 8.098 11.974 3.242 1.00 92.94 90 LYS A C 1
ATOM 691 O O . LYS A 1 90 ? 8.609 12.582 4.172 1.00 92.94 90 LYS A O 1
ATOM 696 N N . CYS A 1 91 ? 8.726 10.977 2.614 1.00 94.62 91 CYS A N 1
ATOM 697 C CA . CYS A 1 91 ? 10.035 10.432 3.004 1.00 94.62 91 CYS A CA 1
ATOM 698 C C . CYS A 1 91 ? 11.239 11.092 2.303 1.00 94.62 91 CYS A C 1
ATOM 700 O O . CYS A 1 91 ? 12.372 10.880 2.721 1.00 94.62 91 CYS A O 1
ATOM 702 N N . CYS A 1 92 ? 11.011 11.877 1.246 1.00 95.19 92 CYS A N 1
ATOM 703 C CA . CYS A 1 92 ? 12.042 12.634 0.529 1.00 95.19 92 CYS A CA 1
ATOM 704 C C . CYS A 1 92 ? 11.770 14.135 0.698 1.00 95.19 92 CYS A C 1
ATOM 706 O O . CYS A 1 92 ? 10.620 14.564 0.578 1.00 95.19 92 CYS A O 1
ATOM 708 N N . TYR A 1 93 ? 12.808 14.939 0.927 1.00 94.44 93 TYR A N 1
ATOM 709 C CA . TYR A 1 93 ? 12.681 16.361 1.266 1.00 94.44 93 TYR A CA 1
ATOM 710 C C . TYR A 1 93 ? 13.618 17.246 0.439 1.00 94.44 93 TYR A C 1
ATOM 712 O O . TYR A 1 93 ? 14.668 16.812 -0.033 1.00 94.44 93 TYR A O 1
ATOM 720 N N . THR A 1 94 ? 13.227 18.504 0.250 1.00 93.31 94 THR A N 1
ATOM 721 C CA . THR A 1 94 ? 13.970 19.481 -0.559 1.00 93.31 94 THR A CA 1
ATOM 722 C C . THR A 1 94 ? 14.840 20.359 0.338 1.00 93.31 94 THR A C 1
ATOM 724 O O . THR A 1 94 ? 14.358 20.903 1.330 1.00 93.31 94 THR A O 1
ATOM 727 N N . THR A 1 95 ? 16.110 20.519 -0.021 1.00 92.62 95 THR A N 1
ATOM 728 C CA . THR A 1 95 ? 17.072 21.450 0.583 1.00 92.62 95 THR A CA 1
ATOM 729 C C . THR A 1 95 ? 17.414 22.563 -0.413 1.00 92.62 95 THR A C 1
ATOM 731 O O . THR A 1 95 ? 17.053 22.506 -1.586 1.00 92.62 95 THR A O 1
ATOM 734 N N . SER A 1 96 ? 18.170 23.574 0.018 1.00 93.38 96 SER A N 1
ATOM 735 C CA . SER A 1 96 ? 18.745 24.582 -0.890 1.00 93.38 96 SER A CA 1
ATOM 736 C C . SER A 1 96 ? 19.723 23.997 -1.923 1.00 93.38 96 SER A C 1
ATOM 738 O O . SER A 1 96 ? 19.969 24.622 -2.949 1.00 93.38 96 SER A O 1
ATOM 740 N N . SER A 1 97 ? 20.271 22.806 -1.665 1.00 92.88 97 SER A N 1
ATOM 741 C CA . SER A 1 97 ? 21.217 22.092 -2.533 1.00 92.88 97 SER A CA 1
ATOM 742 C C . SER A 1 97 ? 20.568 21.102 -3.510 1.00 92.88 97 SER A C 1
ATOM 744 O O . SER A 1 97 ? 21.279 20.484 -4.298 1.00 92.88 97 SER A O 1
ATOM 746 N N . GLY A 1 98 ? 19.243 20.925 -3.474 1.00 91.75 98 GLY A N 1
ATOM 747 C CA . GLY A 1 98 ? 18.527 19.974 -4.324 1.00 91.75 98 GLY A CA 1
ATOM 748 C C . GLY A 1 98 ? 17.508 19.162 -3.535 1.00 91.75 98 GLY A C 1
ATOM 749 O O . GLY A 1 98 ? 16.870 19.670 -2.615 1.00 91.75 98 GLY A O 1
ATOM 750 N N . ARG A 1 99 ? 17.317 17.890 -3.897 1.00 92.50 99 ARG A N 1
ATOM 751 C CA . ARG A 1 99 ? 16.324 17.036 -3.241 1.00 92.50 99 ARG A CA 1
ATOM 752 C C . ARG A 1 99 ? 16.937 15.746 -2.720 1.00 92.50 99 ARG A C 1
ATOM 754 O O . ARG A 1 99 ? 17.545 14.993 -3.474 1.00 92.50 99 ARG A O 1
ATOM 761 N N . VAL A 1 100 ? 16.768 15.519 -1.421 1.00 95.12 100 VAL A N 1
ATOM 762 C CA . VAL A 1 100 ? 17.274 14.356 -0.696 1.00 95.12 100 VAL A CA 1
ATOM 763 C C . VAL A 1 100 ? 16.221 13.257 -0.755 1.00 95.12 100 VAL A C 1
ATOM 765 O O . VAL A 1 100 ? 15.069 13.458 -0.358 1.00 95.12 100 VAL A O 1
ATOM 768 N N . TYR A 1 101 ? 16.619 12.101 -1.273 1.00 95.62 101 TYR A N 1
ATOM 769 C CA . TYR A 1 101 ? 15.782 10.910 -1.358 1.00 95.62 101 TYR A CA 1
ATOM 770 C C . TYR A 1 101 ? 16.022 9.998 -0.151 1.00 95.62 101 TYR A C 1
ATOM 772 O O . TYR A 1 101 ? 17.123 9.960 0.398 1.00 95.62 101 TYR A O 1
ATOM 780 N N . THR A 1 102 ? 14.988 9.262 0.256 1.00 95.12 102 THR A N 1
ATOM 781 C CA . THR A 1 102 ? 15.121 8.160 1.222 1.00 95.12 102 THR A CA 1
ATOM 782 C C . THR A 1 102 ? 16.053 7.071 0.676 1.00 95.12 102 THR A C 1
ATOM 784 O O . THR A 1 102 ? 16.098 6.844 -0.533 1.00 95.12 102 THR A O 1
ATOM 787 N N . SER A 1 103 ? 16.787 6.389 1.559 1.00 93.12 103 SER A N 1
ATOM 788 C CA . SER A 1 103 ? 17.610 5.223 1.203 1.00 93.12 103 SER A CA 1
ATOM 789 C C . SER A 1 103 ? 16.798 3.933 1.043 1.00 93.12 103 SER A C 1
ATOM 791 O O . SER A 1 103 ? 17.298 2.974 0.464 1.00 93.12 103 SER A O 1
ATOM 793 N N . ASP A 1 104 ? 15.566 3.907 1.557 1.00 92.56 104 ASP A N 1
ATOM 794 C CA . ASP A 1 104 ? 14.597 2.827 1.360 1.00 92.56 104 ASP A CA 1
ATOM 795 C C . ASP A 1 104 ? 13.281 3.415 0.833 1.00 92.56 104 ASP A C 1
ATOM 797 O O . ASP A 1 104 ? 12.680 4.285 1.474 1.00 92.56 104 ASP A O 1
ATOM 801 N N . PHE A 1 105 ? 12.869 2.975 -0.357 1.00 91.69 105 PHE A N 1
ATOM 802 C CA . PHE A 1 105 ? 11.630 3.398 -1.014 1.00 91.69 105 PHE A CA 1
ATOM 803 C C . PHE A 1 105 ? 10.419 2.547 -0.606 1.00 91.69 105 PHE A C 1
ATOM 805 O O . PHE A 1 105 ? 9.300 3.047 -0.664 1.00 91.69 105 PHE A O 1
ATOM 812 N N . GLU A 1 106 ? 10.630 1.303 -0.160 1.00 92.50 106 GLU A N 1
ATOM 813 C CA . GLU A 1 106 ? 9.572 0.311 0.082 1.00 92.50 106 GLU A CA 1
ATOM 814 C C . GLU A 1 106 ? 9.664 -0.264 1.520 1.00 92.50 106 GLU A C 1
ATOM 816 O O . GLU A 1 106 ? 9.803 -1.481 1.702 1.00 92.50 106 GLU A O 1
ATOM 821 N N . PRO A 1 107 ? 9.623 0.594 2.564 1.00 92.19 107 PRO A N 1
ATOM 822 C CA . PRO A 1 107 ? 9.941 0.204 3.934 1.00 92.19 107 PRO A CA 1
ATOM 823 C C . PRO A 1 107 ? 8.943 -0.796 4.522 1.00 92.19 107 PRO A C 1
ATOM 825 O O . PRO A 1 107 ? 7.723 -0.622 4.458 1.00 92.19 107 PRO A O 1
ATOM 828 N N . VAL A 1 108 ? 9.475 -1.830 5.175 1.00 90.69 108 VAL A N 1
ATOM 829 C CA . VAL A 1 108 ? 8.684 -2.860 5.863 1.00 90.69 108 VAL A CA 1
ATOM 830 C C . VAL A 1 108 ? 8.346 -2.464 7.302 1.00 90.69 108 VAL A C 1
ATOM 832 O O . VAL A 1 108 ? 9.139 -1.826 7.993 1.00 90.69 108 VAL A O 1
ATOM 835 N N . THR A 1 109 ? 7.178 -2.893 7.790 1.00 90.50 109 THR A N 1
ATOM 836 C CA . THR A 1 109 ? 6.844 -2.778 9.218 1.00 90.50 109 THR A CA 1
ATOM 837 C C . THR A 1 109 ? 7.768 -3.662 10.062 1.00 90.50 109 THR A C 1
ATOM 839 O O . THR A 1 109 ? 8.025 -4.815 9.714 1.00 90.50 109 THR A O 1
ATOM 842 N N . SER A 1 110 ? 8.275 -3.122 11.172 1.00 89.00 110 SER A N 1
ATOM 843 C CA . SER A 1 110 ? 9.189 -3.827 12.082 1.00 89.00 110 SER A CA 1
ATOM 844 C C . SER A 1 110 ? 8.470 -4.835 12.982 1.00 89.00 110 SER A C 1
ATOM 846 O O . SER A 1 110 ? 9.032 -5.876 13.318 1.00 89.00 110 SER A O 1
ATOM 848 N N . SER A 1 111 ? 7.217 -4.555 13.343 1.00 91.62 111 SER A N 1
ATOM 849 C CA . SER A 1 111 ? 6.316 -5.475 14.035 1.00 91.62 111 SER A CA 1
ATOM 850 C C . SER A 1 111 ? 5.204 -5.962 13.105 1.00 91.62 111 SER A C 1
ATOM 852 O O . SER A 1 111 ? 4.821 -5.295 12.141 1.00 91.62 111 SER A O 1
ATOM 854 N N . LYS A 1 112 ? 4.644 -7.135 13.415 1.00 91.69 112 LYS A N 1
ATOM 855 C CA . LYS A 1 112 ? 3.323 -7.514 12.900 1.00 91.69 112 LYS A CA 1
ATOM 856 C C . LYS A 1 112 ? 2.261 -6.654 13.591 1.00 91.69 112 LYS A C 1
ATOM 858 O O . LYS A 1 112 ? 2.454 -6.247 14.735 1.00 91.69 112 LYS A O 1
ATOM 863 N N . PHE A 1 113 ? 1.143 -6.420 12.908 1.00 92.69 113 PHE A N 1
ATOM 864 C CA . PHE A 1 113 ? -0.064 -5.914 13.557 1.00 92.69 113 PHE A CA 1
ATOM 865 C C . PHE A 1 113 ? -0.537 -6.925 14.615 1.00 92.69 113 PHE A C 1
ATOM 867 O O . PHE A 1 113 ? -0.502 -8.131 14.354 1.00 92.69 113 PHE A O 1
ATOM 874 N N . ASP A 1 114 ? -0.939 -6.440 15.789 1.00 92.81 114 ASP A N 1
ATOM 875 C CA . ASP A 1 114 ? -1.534 -7.265 16.840 1.00 92.81 114 ASP A CA 1
ATOM 876 C C . ASP A 1 114 ? -3.059 -7.225 16.717 1.00 92.81 114 ASP A C 1
ATOM 878 O O . ASP A 1 114 ? -3.678 -6.195 16.961 1.00 92.81 114 ASP A O 1
ATOM 882 N N . ASP A 1 115 ? -3.649 -8.359 16.343 1.00 94.38 115 ASP A N 1
ATOM 883 C CA . ASP A 1 115 ? -5.093 -8.545 16.185 1.00 94.38 115 ASP A CA 1
ATOM 884 C C . ASP A 1 115 ? -5.783 -9.001 17.489 1.00 94.38 115 ASP A C 1
ATOM 886 O O . ASP A 1 115 ? -6.944 -9.428 17.483 1.00 94.38 115 ASP A O 1
ATOM 890 N N . SER A 1 116 ? -5.079 -8.933 18.630 1.00 93.75 116 SER A N 1
ATOM 891 C CA . SER A 1 116 ? -5.656 -9.211 19.948 1.00 93.75 116 SER A CA 1
ATOM 892 C C . SER A 1 116 ? -6.776 -8.232 20.312 1.00 93.75 116 SER A C 1
ATOM 894 O O . SER A 1 116 ? -7.741 -8.630 20.965 1.00 93.75 116 SER A O 1
ATOM 896 N N . PHE A 1 117 ? -6.696 -6.975 19.864 1.00 90.44 117 PHE A N 1
ATOM 897 C CA . PHE A 1 117 ? -7.717 -5.960 20.120 1.00 90.44 117 PHE A CA 1
ATOM 898 C C . PHE A 1 117 ? -9.068 -6.369 19.521 1.00 90.44 117 PHE A C 1
ATOM 900 O O . PHE A 1 117 ? -10.050 -6.485 20.253 1.00 90.44 117 PHE A O 1
ATOM 907 N N . GLU A 1 118 ? -9.106 -6.677 18.222 1.00 92.06 118 GLU A N 1
ATOM 908 C CA . GLU A 1 118 ? -10.308 -7.098 17.499 1.00 92.06 118 GLU A CA 1
ATOM 909 C C . GLU A 1 118 ? -10.887 -8.401 18.063 1.00 92.06 118 GLU A C 1
ATOM 911 O O . GLU A 1 118 ? -12.101 -8.511 18.243 1.00 92.06 118 GLU A O 1
ATOM 916 N N . LYS A 1 119 ? -10.029 -9.372 18.407 1.00 92.62 119 LYS A N 1
ATOM 917 C CA . LYS A 1 119 ? -10.441 -10.651 19.020 1.00 92.62 119 LYS A CA 1
ATOM 918 C C . LYS A 1 119 ? -11.121 -10.485 20.379 1.00 92.62 119 LYS A C 1
ATOM 920 O O . LYS A 1 119 ? -11.915 -11.340 20.764 1.00 92.62 119 LYS A O 1
ATOM 925 N N . ASN A 1 120 ? -10.831 -9.399 21.093 1.00 92.94 120 ASN A N 1
ATOM 926 C CA . ASN A 1 120 ? -11.414 -9.094 22.397 1.00 92.94 120 ASN A CA 1
ATOM 927 C C . ASN A 1 120 ? -12.715 -8.264 22.313 1.00 92.94 120 ASN A C 1
ATOM 929 O O . ASN A 1 120 ? -13.282 -7.930 23.356 1.00 92.94 120 ASN A O 1
ATOM 933 N N . LEU A 1 121 ? -13.223 -7.932 21.117 1.00 92.69 121 LEU A N 1
ATOM 934 C CA . LEU A 1 121 ? -14.479 -7.188 20.936 1.00 92.69 121 LEU A CA 1
ATOM 935 C C . LEU A 1 121 ? -15.700 -8.121 21.020 1.00 92.69 121 LEU A C 1
ATOM 937 O O . LEU A 1 121 ? -16.183 -8.653 20.024 1.00 92.69 121 LEU A O 1
ATOM 941 N N . THR A 1 122 ? -16.222 -8.305 22.233 1.00 94.69 122 THR A N 1
ATOM 942 C CA . THR A 1 122 ? -17.281 -9.289 22.535 1.00 94.69 122 THR A CA 1
ATOM 943 C C . THR A 1 122 ? -18.709 -8.742 22.483 1.00 94.69 122 THR A C 1
ATOM 945 O O . THR A 1 122 ? -19.659 -9.519 22.394 1.00 94.69 122 THR A O 1
ATOM 948 N N . SER A 1 123 ? -18.908 -7.419 22.552 1.00 96.38 123 SER A N 1
ATOM 949 C CA . SER A 1 123 ? -20.254 -6.826 22.541 1.00 96.38 123 SER A CA 1
ATOM 950 C C . SER A 1 123 ? -20.313 -5.414 21.955 1.00 96.38 123 SER A C 1
ATOM 952 O O . SER A 1 123 ? -19.384 -4.618 22.085 1.00 96.38 123 SER A O 1
ATOM 954 N N . VAL A 1 124 ? -21.468 -5.057 21.381 1.00 96.25 124 VAL A N 1
ATOM 955 C CA . VAL A 1 124 ? -21.740 -3.703 20.852 1.00 96.25 124 VAL A CA 1
ATOM 956 C C . VAL A 1 124 ? -21.596 -2.625 21.934 1.00 96.25 124 VAL A C 1
ATOM 958 O O . VAL A 1 124 ? -21.186 -1.506 21.635 1.00 96.25 124 VAL A O 1
ATOM 961 N N . ARG A 1 125 ? -21.899 -2.950 23.200 1.00 96.00 125 ARG A N 1
ATOM 962 C CA . ARG A 1 125 ? -21.708 -2.036 24.334 1.00 96.00 125 ARG A CA 1
ATOM 963 C C . ARG A 1 125 ? -20.224 -1.728 24.553 1.00 96.00 125 ARG A C 1
ATOM 965 O O . ARG A 1 125 ? -19.852 -0.560 24.530 1.00 96.00 125 ARG A O 1
ATOM 972 N N . GLN A 1 126 ? -19.399 -2.766 24.683 1.00 95.38 126 GLN A N 1
ATOM 973 C CA . GLN A 1 126 ? -17.946 -2.647 24.833 1.00 95.38 126 GLN A CA 1
ATOM 974 C C . GLN A 1 126 ? -17.329 -1.855 23.666 1.00 95.38 126 GLN A C 1
ATOM 976 O O . GLN A 1 126 ? -16.535 -0.947 23.886 1.00 95.38 126 GLN A O 1
ATOM 981 N N . VAL A 1 127 ? -17.743 -2.142 22.425 1.00 96.38 127 VAL A N 1
ATOM 982 C CA . VAL A 1 127 ? -17.284 -1.416 21.226 1.00 96.38 127 VAL A CA 1
ATOM 983 C C . VAL A 1 127 ? -17.652 0.074 21.288 1.00 96.38 127 VAL A C 1
ATOM 985 O O . VAL A 1 127 ? -16.801 0.918 21.013 1.00 96.38 127 VAL A O 1
ATOM 988 N N . LYS A 1 128 ? -18.881 0.423 21.698 1.00 96.56 128 LYS A N 1
ATOM 989 C CA . LYS A 1 128 ? -19.294 1.826 21.893 1.00 96.56 128 LYS A CA 1
ATOM 990 C C . LYS A 1 128 ? -18.464 2.527 22.970 1.00 96.56 128 LYS A C 1
ATOM 992 O O . LYS A 1 128 ? -18.027 3.652 22.746 1.00 96.56 128 LYS A O 1
ATOM 997 N N . GLU A 1 129 ? -18.239 1.874 24.109 1.00 95.94 129 GLU A N 1
ATOM 998 C CA . GLU A 1 129 ? -17.455 2.418 25.227 1.00 95.94 129 GLU A CA 1
ATOM 999 C C . GLU A 1 129 ? -15.990 2.674 24.811 1.00 95.94 129 GLU A C 1
ATOM 1001 O O . GLU A 1 129 ? -15.470 3.764 25.054 1.00 95.94 129 GLU A O 1
ATOM 1006 N N . ILE A 1 130 ? -15.362 1.739 24.084 1.00 95.12 130 ILE A N 1
ATOM 1007 C CA . ILE A 1 130 ? -13.996 1.879 23.545 1.00 95.12 130 ILE A CA 1
ATOM 1008 C C . ILE A 1 130 ? -13.898 3.019 22.516 1.00 95.12 130 ILE A C 1
ATOM 1010 O O . ILE A 1 130 ? -13.015 3.870 22.625 1.00 95.12 130 ILE A O 1
ATOM 1014 N N . ILE A 1 131 ? -14.802 3.071 21.528 1.00 94.62 131 ILE A N 1
ATOM 1015 C CA . ILE A 1 131 ? -14.778 4.112 20.483 1.00 94.62 131 ILE A CA 1
ATOM 1016 C C . ILE A 1 131 ? -15.002 5.502 21.094 1.00 94.62 131 ILE A C 1
ATOM 1018 O O . ILE A 1 131 ? -14.305 6.453 20.739 1.00 94.62 131 ILE A O 1
ATOM 1022 N N . HIS A 1 132 ? -15.934 5.624 22.041 1.00 95.19 132 HIS A N 1
ATOM 1023 C CA . HIS A 1 132 ? -16.191 6.872 22.757 1.00 95.19 132 HIS A CA 1
ATOM 1024 C C . HIS A 1 132 ? -14.958 7.346 23.543 1.00 95.19 132 HIS A C 1
ATOM 1026 O O . HIS A 1 132 ? -14.574 8.512 23.440 1.00 95.19 132 HIS A O 1
ATOM 1032 N N . GLN A 1 133 ? -14.291 6.440 24.266 1.00 94.25 133 GLN A N 1
ATOM 1033 C CA . GLN A 1 133 ? -13.065 6.757 25.000 1.00 94.25 133 GLN A CA 1
ATOM 1034 C C . GLN A 1 133 ? -11.936 7.220 24.063 1.00 94.25 133 GLN A C 1
ATOM 1036 O O . GLN A 1 133 ? -11.327 8.260 24.315 1.00 94.25 133 GLN A O 1
ATOM 1041 N N . PHE A 1 134 ? -11.715 6.521 22.944 1.00 93.19 134 PHE A N 1
ATOM 1042 C CA . PHE A 1 134 ? -10.725 6.909 21.931 1.00 93.19 134 PHE A CA 1
ATOM 1043 C C . PHE A 1 134 ? -10.995 8.308 21.353 1.00 93.19 134 PHE A C 1
ATOM 1045 O O . PHE A 1 134 ? -10.067 9.103 21.197 1.00 93.19 134 PHE A O 1
ATOM 1052 N N . ILE A 1 135 ? -12.259 8.653 21.076 1.00 92.19 135 ILE A N 1
ATOM 1053 C CA . ILE A 1 135 ? -12.636 9.996 20.606 1.00 92.19 135 ILE A CA 1
ATOM 1054 C C . ILE A 1 135 ? -12.287 11.057 21.661 1.00 92.19 135 ILE A C 1
ATOM 1056 O O . ILE A 1 135 ? -11.657 12.062 21.327 1.00 92.19 135 ILE A O 1
ATOM 1060 N N . LEU A 1 136 ? -12.631 10.826 22.934 1.00 91.94 136 LEU A N 1
ATOM 1061 C CA . LEU A 1 136 ? -12.315 11.753 24.028 1.00 91.94 136 LEU A CA 1
ATOM 1062 C C . LEU A 1 136 ? -10.806 11.906 24.272 1.00 91.94 136 LEU A C 1
ATOM 1064 O O . LEU A 1 136 ? -10.356 12.976 24.673 1.00 91.94 136 LEU A O 1
ATOM 1068 N N . GLU A 1 137 ? -10.009 10.864 24.048 1.00 90.75 137 GLU A N 1
ATOM 1069 C CA . GLU A 1 137 ? -8.546 10.930 24.149 1.00 90.75 137 GLU A CA 1
ATOM 1070 C C . GLU A 1 137 ? -7.929 11.709 22.982 1.00 90.75 137 GLU A C 1
ATOM 1072 O O . GLU A 1 137 ? -7.100 12.594 23.201 1.00 90.75 137 GLU A O 1
ATOM 1077 N N . GLN A 1 138 ? -8.397 11.478 21.753 1.00 86.56 138 GLN A N 1
ATOM 1078 C CA . GLN A 1 138 ? -7.936 12.221 20.575 1.00 86.56 138 GLN A CA 1
ATOM 1079 C C . GLN A 1 138 ? -8.326 13.709 20.613 1.00 86.56 138 GLN A C 1
ATOM 1081 O O . GLN A 1 138 ? -7.604 14.530 20.050 1.00 86.56 138 GLN A O 1
ATOM 1086 N N . GLN A 1 139 ? -9.417 14.069 21.302 1.00 82.38 139 GLN A N 1
ATOM 1087 C CA . GLN A 1 139 ? -9.799 15.463 21.578 1.00 82.38 139 GLN A CA 1
ATOM 1088 C C . GLN A 1 139 ? -8.920 16.140 22.646 1.00 82.38 139 GLN A C 1
ATOM 1090 O O . GLN A 1 139 ? -8.728 17.352 22.591 1.00 82.38 139 GLN A O 1
ATOM 1095 N N . LYS A 1 140 ? -8.369 15.383 23.607 1.00 80.75 140 LYS A N 1
ATOM 1096 C CA . LYS A 1 140 ? -7.443 15.901 24.639 1.00 80.75 140 LYS A CA 1
ATOM 1097 C C . LYS A 1 140 ? -6.017 16.094 24.119 1.00 80.75 140 LYS A C 1
ATOM 1099 O O . LYS A 1 140 ? -5.239 16.829 24.725 1.00 80.75 140 LYS A O 1
ATOM 1104 N N . GLY A 1 141 ? -5.649 15.424 23.027 1.00 71.44 141 GLY A N 1
ATOM 1105 C CA . GLY A 1 141 ? -4.343 15.588 22.396 1.00 71.44 141 GLY A CA 1
ATOM 1106 C C . GLY A 1 141 ? -4.146 17.019 21.891 1.00 71.44 141 GLY A C 1
ATOM 1107 O O . GLY A 1 141 ? -4.942 17.503 21.090 1.00 71.44 141 GLY A O 1
ATOM 1108 N N . SER A 1 142 ? -3.062 17.679 22.316 1.00 64.19 142 SER A N 1
ATOM 1109 C CA . SER A 1 142 ? -2.717 19.046 21.896 1.00 64.19 142 SER A CA 1
ATOM 1110 C C . SER A 1 142 ? -2.312 19.092 20.417 1.00 64.19 142 SER A C 1
ATOM 1112 O O . SER A 1 142 ? -1.135 19.069 20.055 1.00 64.19 142 SER A O 1
ATOM 1114 N N . ARG A 1 143 ? -3.316 19.100 19.539 1.00 71.00 143 ARG A N 1
ATOM 1115 C CA . ARG A 1 143 ? -3.169 19.270 18.095 1.00 71.00 143 ARG A CA 1
ATOM 1116 C C . ARG A 1 143 ? -3.399 20.737 17.766 1.00 71.00 143 ARG A C 1
ATOM 1118 O O . ARG A 1 143 ? -4.496 21.252 17.963 1.00 71.00 143 ARG A O 1
ATOM 1125 N N . VAL A 1 144 ? -2.369 21.396 17.237 1.00 71.50 144 VAL A N 1
ATOM 1126 C CA . VAL A 1 144 ? -2.503 22.743 16.667 1.00 71.50 144 VAL A CA 1
ATOM 1127 C C . VAL A 1 144 ? -3.594 22.695 15.585 1.00 71.50 144 VAL A C 1
ATOM 1129 O O . VAL A 1 144 ? -3.488 21.853 14.686 1.00 71.50 144 VAL A O 1
ATOM 1132 N N . PRO A 1 145 ? -4.640 23.542 15.647 1.00 72.25 145 PRO A N 1
ATOM 1133 C CA . PRO A 1 145 ? -5.668 23.580 14.615 1.00 72.25 145 PRO A CA 1
ATOM 1134 C C . PRO A 1 145 ? -5.048 23.834 13.239 1.00 72.25 145 PRO A C 1
ATOM 1136 O O . PRO A 1 145 ? -4.197 24.712 13.093 1.00 72.25 145 PRO A O 1
ATOM 1139 N N . LEU A 1 146 ? -5.480 23.080 12.224 1.00 73.06 146 LEU A N 1
ATOM 1140 C CA . LEU A 1 146 ? -5.020 23.268 10.848 1.00 73.06 146 LEU A CA 1
ATOM 1141 C C . LEU A 1 146 ? -5.582 24.580 10.288 1.00 73.06 146 LEU A C 1
ATOM 1143 O O . LEU A 1 146 ? -6.669 24.618 9.716 1.00 73.06 146 LEU A O 1
ATOM 1147 N N . CYS A 1 147 ? -4.837 25.667 10.472 1.00 79.31 147 CYS A N 1
ATOM 1148 C CA . CYS A 1 147 ? -5.153 26.961 9.892 1.00 79.31 147 CYS A CA 1
ATOM 1149 C C . CYS A 1 147 ? -4.781 27.008 8.401 1.00 79.31 147 CYS A C 1
ATOM 1151 O O . CYS A 1 147 ? -3.781 26.442 7.954 1.00 79.31 147 CYS A O 1
ATOM 1153 N N . ILE A 1 148 ? -5.589 27.722 7.617 1.00 80.44 148 ILE A N 1
ATOM 1154 C CA . ILE A 1 148 ? -5.261 28.038 6.225 1.00 80.44 148 ILE A CA 1
ATOM 1155 C C . ILE A 1 148 ? -4.098 29.036 6.243 1.00 80.44 148 ILE A C 1
ATOM 1157 O O . ILE A 1 148 ? -4.203 30.078 6.883 1.00 80.44 148 ILE A O 1
ATOM 1161 N N . ASN A 1 149 ? -3.006 28.747 5.532 1.00 80.25 149 ASN A N 1
ATOM 1162 C CA . ASN A 1 149 ? -1.870 29.666 5.435 1.00 80.25 149 ASN A CA 1
ATOM 1163 C C . ASN A 1 149 ? -2.241 30.908 4.585 1.00 80.25 149 ASN A C 1
ATOM 1165 O O . ASN A 1 149 ? -2.364 30.769 3.362 1.00 80.25 149 ASN A O 1
ATOM 1169 N N . PRO A 1 150 ? -2.350 32.121 5.172 1.00 84.38 150 PRO A N 1
ATOM 1170 C CA . PRO A 1 150 ? -2.741 33.328 4.440 1.00 84.38 150 PRO A CA 1
ATOM 1171 C C . PRO A 1 150 ? -1.635 33.864 3.517 1.00 84.38 150 PRO A C 1
ATOM 1173 O O . PRO A 1 150 ? -1.901 34.694 2.653 1.00 84.38 150 PRO A O 1
ATOM 1176 N N . GLN A 1 151 ? -0.394 33.391 3.684 1.00 84.56 151 GLN A N 1
ATOM 1177 C CA . GLN A 1 151 ? 0.761 33.748 2.853 1.00 84.56 151 GLN A CA 1
ATOM 1178 C C . GLN A 1 151 ? 0.913 32.827 1.628 1.00 84.56 151 GLN A C 1
ATOM 1180 O O . GLN A 1 151 ? 1.805 33.032 0.808 1.00 84.56 151 GLN A O 1
ATOM 1185 N N . SER A 1 152 ? 0.061 31.804 1.483 1.00 86.88 152 SER A N 1
ATOM 1186 C CA . SER A 1 152 ? 0.073 30.925 0.310 1.00 86.88 152 SER A CA 1
ATOM 1187 C C . SER A 1 152 ? -0.310 31.692 -0.958 1.00 86.88 152 SER A C 1
ATOM 1189 O O . SER A 1 152 ? -1.314 32.403 -0.979 1.00 86.88 152 SER A O 1
ATOM 1191 N N . ALA A 1 153 ? 0.417 31.476 -2.057 1.00 84.38 153 ALA A N 1
ATOM 1192 C CA . ALA A 1 153 ? 0.073 32.047 -3.363 1.00 84.38 153 ALA A CA 1
ATOM 1193 C C . ALA A 1 153 ? -1.346 31.652 -3.833 1.00 84.38 153 ALA A C 1
ATOM 1195 O O . ALA A 1 153 ? -2.001 32.418 -4.536 1.00 84.38 153 ALA A O 1
ATOM 1196 N N . ALA A 1 154 ? -1.851 30.493 -3.391 1.00 84.56 154 ALA A N 1
ATOM 1197 C CA . ALA A 1 154 ? -3.205 30.021 -3.682 1.00 84.56 154 ALA A CA 1
ATOM 1198 C C . ALA A 1 154 ? -4.295 30.626 -2.769 1.00 84.56 154 ALA A C 1
ATOM 1200 O O . ALA A 1 154 ? -5.479 30.407 -3.020 1.00 84.56 154 ALA A O 1
ATOM 1201 N N . PHE A 1 155 ? -3.939 31.381 -1.719 1.00 85.00 155 PHE A N 1
ATOM 1202 C CA . PHE A 1 155 ? -4.888 31.841 -0.695 1.00 85.00 155 PHE A CA 1
ATOM 1203 C C . PHE A 1 155 ? -6.028 32.691 -1.270 1.00 85.00 155 PHE A C 1
ATOM 1205 O O . PHE A 1 155 ? -7.188 32.464 -0.939 1.00 85.00 155 PHE A O 1
ATOM 1212 N N . LYS A 1 156 ? -5.726 33.619 -2.190 1.00 82.44 156 LYS A N 1
ATOM 1213 C CA . LYS A 1 156 ? -6.750 34.465 -2.831 1.00 82.44 156 LYS A CA 1
ATOM 1214 C C . LYS A 1 156 ? -7.783 33.632 -3.597 1.00 82.44 156 LYS A C 1
ATOM 1216 O O . LYS A 1 156 ? -8.976 33.829 -3.401 1.00 82.44 156 LYS A O 1
ATOM 1221 N N . SER A 1 157 ? -7.321 32.675 -4.404 1.00 83.62 157 SER A N 1
ATOM 1222 C CA . SER A 1 157 ? -8.171 31.759 -5.178 1.00 83.62 157 SER A CA 1
ATOM 1223 C C . SER A 1 157 ? -8.960 30.783 -4.299 1.00 83.62 157 SER A C 1
ATOM 1225 O O . SER A 1 157 ? -10.064 30.388 -4.663 1.00 83.62 157 SER A O 1
ATOM 1227 N N . PHE A 1 158 ? -8.407 30.399 -3.143 1.00 81.50 158 PHE A N 1
ATOM 1228 C CA . PHE A 1 158 ? -9.096 29.574 -2.153 1.00 81.50 158 PHE A CA 1
ATOM 1229 C C . PHE 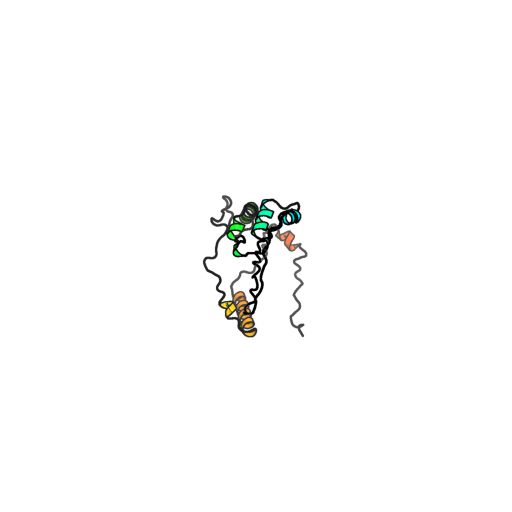A 1 158 ? -10.245 30.340 -1.480 1.00 81.50 158 PHE A C 1
ATOM 1231 O O . PHE A 1 158 ? -11.365 29.843 -1.445 1.00 81.50 158 PHE A O 1
ATOM 1238 N N . ILE A 1 159 ? -10.001 31.563 -0.992 1.00 80.31 159 ILE A N 1
ATOM 1239 C CA . ILE A 1 159 ? -11.028 32.373 -0.309 1.00 80.31 159 ILE A CA 1
ATOM 1240 C C . ILE A 1 159 ? -12.127 32.844 -1.276 1.00 80.31 159 ILE A C 1
ATOM 1242 O O . ILE A 1 159 ? -13.271 33.012 -0.869 1.00 80.31 159 ILE A O 1
ATOM 1246 N N . SER A 1 160 ? -11.820 32.998 -2.568 1.00 80.88 160 SER A N 1
ATOM 1247 C CA . SER A 1 160 ? -12.824 33.247 -3.611 1.00 80.88 160 SER A CA 1
ATOM 1248 C C . SER A 1 160 ? -13.537 31.980 -4.114 1.00 80.88 160 SER A C 1
ATOM 1250 O O . SER A 1 160 ? -14.283 32.059 -5.089 1.00 80.88 160 SER A O 1
ATOM 1252 N N . SER A 1 161 ? -13.274 30.802 -3.537 1.00 77.12 161 SER A N 1
ATOM 1253 C CA . SER A 1 161 ? -13.896 29.548 -3.966 1.00 77.12 161 SER A CA 1
ATOM 1254 C C . SER A 1 161 ? -15.263 29.366 -3.317 1.00 77.12 161 SER A C 1
ATOM 1256 O O . SER A 1 161 ? -15.410 29.483 -2.101 1.00 77.12 161 SER A O 1
ATOM 1258 N N . THR A 1 162 ? -16.263 28.978 -4.109 1.00 69.19 162 THR A N 1
ATOM 1259 C CA . THR A 1 162 ? -17.623 28.700 -3.625 1.00 69.19 162 THR A CA 1
ATOM 1260 C C . THR A 1 162 ? -17.700 27.562 -2.602 1.00 69.19 162 THR A C 1
ATOM 1262 O O . THR A 1 162 ? -18.717 27.453 -1.928 1.00 69.19 162 THR A O 1
ATOM 1265 N N . VAL A 1 163 ? -16.644 26.752 -2.459 1.00 62.97 163 VAL A N 1
ATOM 1266 C CA . VAL A 1 163 ? -16.559 25.605 -1.535 1.00 62.97 163 VAL A CA 1
ATOM 1267 C C . VAL A 1 163 ? -16.464 26.029 -0.059 1.00 62.97 163 VAL A C 1
ATOM 1269 O O . VAL A 1 163 ? -16.799 25.243 0.821 1.00 62.97 163 VAL A O 1
ATOM 1272 N N . ALA A 1 164 ? -16.030 27.259 0.238 1.00 54.16 164 ALA A N 1
ATOM 1273 C CA . ALA A 1 164 ? -15.763 27.728 1.601 1.00 54.16 164 ALA A CA 1
ATOM 1274 C C . ALA A 1 164 ? -16.837 28.704 2.137 1.00 54.16 164 ALA A C 1
ATOM 1276 O O . ALA A 1 164 ? -16.501 29.773 2.647 1.00 54.16 164 ALA A O 1
ATOM 1277 N N . GLN A 1 165 ? -18.128 28.361 2.023 1.00 57.56 165 GLN A N 1
ATOM 1278 C CA . GLN A 1 165 ? -19.208 29.193 2.581 1.00 57.56 165 GLN A CA 1
ATOM 1279 C C . GLN A 1 165 ? -19.212 29.150 4.124 1.00 57.56 165 GLN A C 1
ATOM 1281 O O . GLN A 1 165 ? -19.339 28.063 4.687 1.00 57.56 165 GLN A O 1
ATOM 1286 N N . PRO A 1 166 ? -19.148 30.292 4.841 1.00 53.16 166 PRO A N 1
ATOM 1287 C CA . PRO A 1 166 ? -19.112 30.297 6.311 1.00 53.16 166 PRO A CA 1
ATOM 1288 C C . PRO A 1 166 ? -20.425 29.911 7.019 1.00 53.16 166 PRO A C 1
ATOM 1290 O O . PRO A 1 166 ? -20.465 29.905 8.247 1.00 53.16 166 PRO A O 1
ATOM 1293 N N . SER A 1 167 ? -21.514 29.687 6.278 1.00 55.72 167 SER A N 1
ATOM 1294 C CA . SER A 1 167 ? -22.890 29.726 6.796 1.00 55.72 167 SER A CA 1
ATOM 1295 C C . SER A 1 167 ? -23.573 28.370 6.998 1.00 55.72 167 SER A C 1
ATOM 1297 O O . SER A 1 167 ? -24.623 28.326 7.635 1.00 55.72 167 SER A O 1
ATOM 1299 N N . GLU A 1 168 ? -23.015 27.267 6.495 1.00 53.16 168 GLU A N 1
ATOM 1300 C CA . GLU A 1 168 ? -23.593 25.927 6.683 1.00 53.16 168 GLU A CA 1
ATOM 1301 C C . GLU A 1 168 ? -23.109 25.290 7.993 1.00 53.16 168 GLU A C 1
ATOM 1303 O O . GLU A 1 168 ? -22.318 24.346 8.016 1.00 53.16 168 GLU A O 1
ATOM 1308 N N . MET A 1 169 ? -23.616 25.803 9.118 1.00 50.56 169 MET A N 1
ATOM 1309 C CA . MET A 1 169 ? -23.634 25.007 10.346 1.00 50.56 169 MET A CA 1
ATOM 1310 C C . MET A 1 169 ? -24.570 23.807 10.129 1.00 50.56 169 MET A C 1
ATOM 1312 O O . MET A 1 169 ? -25.711 24.019 9.707 1.00 50.56 169 MET A O 1
ATOM 1316 N N . PRO A 1 170 ? -24.152 22.562 10.431 1.00 54.78 170 PRO A N 1
ATOM 1317 C CA . PRO A 1 170 ? -25.068 21.430 10.390 1.00 54.78 170 PRO A CA 1
ATOM 1318 C C . PRO A 1 170 ? -26.218 21.661 11.388 1.00 54.78 170 PRO A C 1
ATOM 1320 O O . PRO A 1 170 ? -25.980 22.211 12.470 1.00 54.78 170 PRO A O 1
ATOM 1323 N N . PRO A 1 171 ? -27.461 21.263 11.056 1.00 53.38 171 PRO A N 1
ATOM 1324 C CA . PRO A 1 171 ? -28.603 21.473 11.937 1.00 53.38 171 PRO A CA 1
ATOM 1325 C C . PRO A 1 171 ? -28.376 20.796 13.294 1.00 53.38 171 PRO A C 1
ATOM 1327 O O . PRO A 1 171 ? -27.847 19.685 13.374 1.00 53.38 171 PRO A O 1
ATOM 1330 N N . SER A 1 172 ? -28.777 21.487 14.364 1.00 50.56 172 SER A N 1
ATOM 1331 C CA . SER A 1 172 ? -28.620 21.004 15.741 1.00 50.56 172 SER A CA 1
ATOM 1332 C C . SER A 1 172 ? -29.246 19.610 15.907 1.00 50.56 172 SER A C 1
ATOM 1334 O O . SER A 1 172 ? -30.360 19.402 15.419 1.00 50.56 172 SER A O 1
ATOM 1336 N N . PRO A 1 173 ? -28.608 18.660 16.622 1.00 55.09 173 PRO A N 1
ATOM 1337 C CA . PRO A 1 173 ? -29.084 17.279 16.762 1.00 55.09 173 PRO A CA 1
ATOM 1338 C C . PRO A 1 173 ? -30.345 17.111 17.641 1.00 55.09 173 PRO A C 1
ATOM 1340 O O . PRO A 1 173 ? -30.597 16.029 18.156 1.00 55.09 173 PRO A O 1
ATOM 1343 N N . LEU A 1 174 ? -31.163 18.157 17.779 1.00 51.28 174 LEU A N 1
ATOM 1344 C CA . LEU A 1 174 ? -32.487 18.150 18.415 1.00 51.28 174 LEU A CA 1
ATOM 1345 C C . LEU A 1 174 ? -33.615 17.686 17.467 1.00 51.28 174 LEU A C 1
ATOM 1347 O O . LEU A 1 174 ? -34.784 17.849 17.793 1.00 51.28 174 LEU A O 1
ATOM 1351 N N . VAL A 1 175 ? -33.280 17.151 16.286 1.00 51.72 175 VAL A N 1
ATOM 1352 C CA . VAL A 1 175 ? -34.238 16.723 15.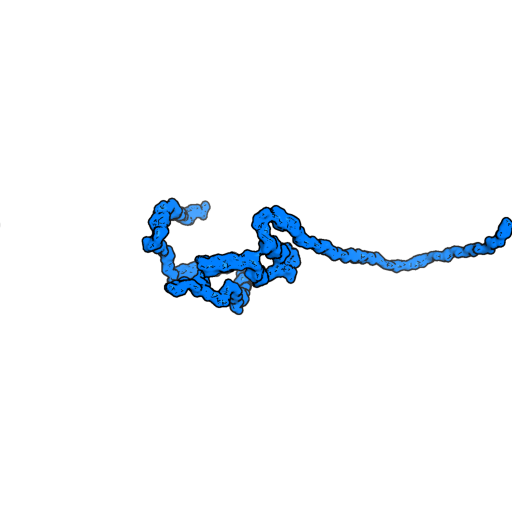242 1.00 51.72 175 VAL A CA 1
ATOM 1353 C C . VAL A 1 175 ? -34.008 15.252 14.848 1.00 51.72 175 VAL A C 1
ATOM 1355 O O . VAL A 1 175 ? -34.024 14.894 13.674 1.00 51.72 175 VAL A O 1
ATOM 1358 N N . TRP A 1 176 ? -33.730 14.406 15.845 1.00 54.69 176 TRP A N 1
ATOM 1359 C CA . TRP A 1 176 ? -33.596 12.944 15.714 1.00 54.69 176 TRP A CA 1
ATOM 1360 C C . TRP A 1 176 ? -34.621 12.222 16.614 1.00 54.69 176 TRP A C 1
ATOM 1362 O O . TRP A 1 176 ? -34.257 11.318 17.368 1.00 54.69 176 TRP A O 1
ATOM 1372 N N . GLU A 1 177 ? -35.881 12.668 16.556 1.00 41.09 177 GLU A N 1
ATOM 1373 C CA . GLU A 1 177 ? -37.063 11.952 17.078 1.00 41.09 177 GLU A CA 1
ATOM 1374 C C . GLU A 1 177 ? -37.738 11.140 15.959 1.00 41.09 177 GLU A C 1
ATOM 1376 O O . GLU A 1 177 ? -37.841 11.679 14.832 1.00 41.09 177 GLU A O 1
#

Radius of gyration: 36.13 Å; Cα contacts (8 Å, |Δi|>4): 53; chains: 1; bounding box: 58×120×76 Å

pLDDT: mean 76.28, std 21.96, range [30.59, 97.81]

InterPro domains:
  IPR011009 Protein kinase-like domain superfamily [SSF56112] (36-110)

Solvent-accessible surface area (backbone atoms only — not comparable to full-atom values): 12248 Å² total; per-residue (Å²): 130,88,90,85,90,84,88,87,88,80,88,88,86,83,90,83,87,87,76,93,75,80,76,79,76,83,74,76,69,77,81,76,64,73,60,58,72,56,60,57,65,75,36,94,80,62,49,73,52,51,48,54,51,47,60,38,58,68,41,87,56,71,91,75,27,59,49,73,70,62,51,65,70,30,77,67,37,50,69,52,54,49,52,37,56,72,76,70,47,91,72,35,52,78,56,99,91,47,72,50,71,53,96,64,91,80,79,75,77,92,65,80,87,78,64,64,64,69,76,65,63,85,44,74,65,59,50,50,55,53,54,53,50,52,52,57,50,63,69,68,49,93,67,81,78,90,70,83,62,80,85,42,90,60,36,68,65,53,74,72,33,86,88,70,66,93,76,80,70,78,80,71,87,86,78,81,126

Nearest PDB structures (foldseek):
  4h3q-assembly1_A  TM=7.774E-01  e=2.802E-02  Homo sapiens
  4xj0-assembly2_B  TM=7.801E-01  e=6.011E-02  Homo sapiens

Foldseek 3Di:
DDDDDDDDDDDDDDDDDDDDDDPDDPCPPPDPQPPLVVLCVVDVPQDPLNSVLVSLQPDPDPVSHDDPVVSCVGPVCPVVLCVCQVPPDPQKAADPVGIGGDPDSDDDDPDDDDCVVVVPCDDPVVVVVVVVVVVVVVVVPPDDPPDDDCPDPCNVVVVPDPVDDPPDDDDDPPPPD